Protein AF-A0AAV7UBA6-F1 (afdb_monomer_lite)

Secondary structure (DSSP, 8-state):
-------SS-HHHHHHHHH-HHHHTTHHHHHHHSTT-SSS---TT----HHHHHHHHHHHHHTT--HHHHHHHHHHHHHHHHHHHHHHHHHHHHHHHHHHHHHHHHHHHHHHHHHHHHHHHHHHTT-------------PPP----------PPP---PPP-------------------------------------

Foldseek 3Di:
DDDDDPPDAQPLVVLCVPPNCLLLVCQCVLQVLQVVDPVLRADSSGDLDLVVLVSSLVSCVVDPHDVSVNVNSVSSNVVSVVVVVVVVVVVVVVVVVVVVVVVVVVVVVVVVVVVVVVVVVVVVVPDDPPDDPDDDDDDDDDDDDDDDDDDDDPDPPPDPDPDDDDDPPPPDDDDPPPDPPDPDDDDDDDDDDDDDDD

pLDDT: mean 72.31, std 20.41, range [32.97, 95.69]

Sequence (198 aa):
MNHPAPLEGTPNKDMFSKYGLVAVAYSKLWHKYTKKDSESQWPLMGSFDDHKIEMLEVALRSNKTTPTMLDSIGMWRKETTQRKKREEVKAEKELRKAAHLVARKLEEEIKERKEAKQKQESETSGQCPVRTPSTLYPELPSKQRANDELLLGPPIIYMPPPYAPSQPIVQHPQPPNQAKAVPGPRSSRPPLRSSLLY

Organism: Pleurodeles waltl (NCBI:txid8319)

Radius of gyration: 40.0 Å; chains: 1; bounding box: 80×42×130 Å

Structure (mmCIF, N/CA/C/O backbone):
data_AF-A0AAV7UBA6-F1
#
_entry.id   AF-A0AAV7UBA6-F1
#
loop_
_atom_site.group_PDB
_atom_site.id
_atom_site.type_symbol
_atom_site.label_atom_id
_atom_site.label_alt_id
_atom_site.label_comp_id
_atom_site.label_asym_id
_atom_site.label_entity_id
_atom_site.label_seq_id
_atom_site.pdbx_PDB_ins_code
_atom_site.Cartn_x
_atom_site.Cartn_y
_atom_site.Cartn_z
_atom_site.occupancy
_atom_site.B_iso_or_equiv
_atom_site.auth_seq_id
_atom_site.auth_comp_id
_atom_site.auth_asym_id
_atom_site.auth_atom_id
_atom_site.pdbx_PDB_model_num
ATOM 1 N N . MET A 1 1 ? -3.656 -17.689 -13.723 1.00 32.97 1 MET A N 1
ATOM 2 C CA . MET A 1 1 ? -4.822 -17.070 -13.059 1.00 32.97 1 MET A CA 1
ATOM 3 C C . MET A 1 1 ? -4.444 -15.651 -12.659 1.00 32.97 1 MET A C 1
ATOM 5 O O . MET A 1 1 ? -3.667 -15.474 -11.732 1.00 32.97 1 MET A O 1
ATOM 9 N N . ASN A 1 2 ? -4.899 -14.660 -13.429 1.00 40.22 2 ASN A N 1
ATOM 10 C CA . ASN A 1 2 ? -4.704 -13.238 -13.150 1.00 40.22 2 ASN A CA 1
ATOM 11 C C . ASN A 1 2 ? -6.026 -12.697 -12.602 1.00 40.22 2 ASN A C 1
ATOM 13 O O . ASN A 1 2 ? -6.972 -12.562 -13.369 1.00 40.22 2 ASN A O 1
ATOM 17 N N . HIS A 1 3 ? -6.084 -12.359 -11.318 1.00 33.09 3 HIS A N 1
ATOM 18 C CA . HIS A 1 3 ? -7.099 -11.427 -10.832 1.00 33.09 3 HIS A CA 1
ATOM 19 C C . HIS A 1 3 ? -6.401 -10.124 -10.439 1.00 33.09 3 HIS A C 1
ATOM 21 O O . HIS A 1 3 ? -5.925 -10.002 -9.309 1.00 33.09 3 HIS A O 1
ATOM 27 N N . PRO A 1 4 ? -6.273 -9.152 -11.360 1.00 52.62 4 PRO A N 1
ATOM 28 C CA . PRO A 1 4 ? -6.044 -7.779 -10.965 1.00 52.62 4 PRO A CA 1
ATOM 29 C C . PRO A 1 4 ? -7.376 -7.176 -10.479 1.00 52.62 4 PRO A C 1
ATOM 31 O O . PRO A 1 4 ? -8.355 -7.188 -11.211 1.00 52.62 4 PRO A O 1
ATOM 34 N N . ALA A 1 5 ? -7.337 -6.684 -9.236 1.00 44.06 5 ALA A N 1
ATOM 35 C CA . ALA A 1 5 ? -8.235 -5.760 -8.526 1.00 44.06 5 ALA A CA 1
ATOM 36 C C . ALA A 1 5 ? -9.761 -6.014 -8.506 1.00 44.06 5 ALA A C 1
ATOM 38 O O . ALA A 1 5 ? -10.405 -6.064 -9.548 1.00 44.06 5 ALA A O 1
ATOM 39 N N . PRO A 1 6 ? -10.405 -5.888 -7.332 1.00 42.88 6 PRO A N 1
ATOM 40 C CA . PRO A 1 6 ? -11.524 -4.974 -7.212 1.00 42.88 6 PRO A CA 1
ATOM 41 C C . PRO A 1 6 ? -10.965 -3.571 -6.911 1.00 42.88 6 PRO A C 1
ATOM 43 O O . PRO A 1 6 ? -10.425 -3.325 -5.837 1.00 42.88 6 PRO A O 1
ATOM 46 N N . LEU A 1 7 ? -11.058 -2.662 -7.883 1.00 55.78 7 LEU A N 1
ATOM 47 C CA . LEU A 1 7 ? -10.854 -1.213 -7.709 1.00 55.78 7 LEU A CA 1
ATOM 48 C C . LEU A 1 7 ? -12.200 -0.484 -7.496 1.00 55.78 7 LEU A C 1
ATOM 50 O O . LEU A 1 7 ? -12.291 0.721 -7.687 1.00 55.78 7 LEU A O 1
ATOM 54 N N . GLU A 1 8 ? -13.242 -1.208 -7.070 1.00 56.78 8 GLU A N 1
ATOM 55 C CA . GLU A 1 8 ? -14.554 -0.652 -6.724 1.00 56.78 8 GLU A CA 1
ATOM 56 C C . GLU A 1 8 ? -15.053 -1.228 -5.393 1.00 56.78 8 GLU A C 1
ATOM 58 O O . GLU A 1 8 ? -15.658 -2.301 -5.293 1.00 56.78 8 GLU A O 1
ATOM 63 N N . GLY A 1 9 ? -14.762 -0.496 -4.327 1.00 68.31 9 GLY A N 1
ATOM 64 C CA . GLY A 1 9 ? -15.117 -0.858 -2.968 1.00 68.31 9 GLY A CA 1
ATOM 65 C C . GLY A 1 9 ? -14.553 0.162 -1.995 1.00 68.31 9 GLY A C 1
ATOM 66 O O . GLY A 1 9 ? -13.507 0.760 -2.227 1.00 68.31 9 GLY A O 1
ATOM 67 N N . THR A 1 10 ? -15.263 0.406 -0.902 1.00 86.94 10 THR A N 1
ATOM 68 C CA . THR A 1 10 ? -14.721 1.215 0.189 1.00 86.94 10 THR A CA 1
ATOM 69 C C . THR A 1 10 ? -13.603 0.428 0.883 1.00 86.94 10 THR A C 1
ATOM 71 O O . THR A 1 10 ? -13.700 -0.800 0.946 1.00 86.94 10 THR A O 1
ATOM 74 N N . PRO A 1 11 ? -12.565 1.069 1.450 1.00 91.06 11 PRO A N 1
ATOM 75 C CA . PRO A 1 11 ? -11.489 0.351 2.142 1.00 91.06 11 PRO A CA 1
ATOM 76 C C . PRO A 1 11 ? -11.985 -0.655 3.192 1.00 91.06 11 PRO A C 1
ATOM 78 O O . PRO A 1 11 ? -11.450 -1.755 3.315 1.00 91.06 11 PRO A O 1
ATOM 81 N N . ASN A 1 12 ? -13.074 -0.336 3.894 1.00 90.69 12 ASN A N 1
ATOM 82 C CA . ASN A 1 12 ? -13.746 -1.262 4.803 1.00 90.69 12 ASN A CA 1
ATOM 83 C C . ASN A 1 12 ? -14.272 -2.513 4.088 1.00 90.69 12 ASN A C 1
ATOM 85 O O . ASN A 1 12 ? -14.138 -3.608 4.620 1.00 90.69 12 ASN A O 1
ATOM 89 N N . LYS A 1 13 ? -14.882 -2.385 2.905 1.00 91.44 13 LYS A N 1
ATOM 90 C CA . LYS A 1 13 ? -15.388 -3.536 2.143 1.00 91.44 13 LYS A CA 1
ATOM 91 C C . LYS A 1 13 ? -14.246 -4.474 1.750 1.00 91.44 13 LYS A C 1
ATOM 93 O O . LYS A 1 13 ? -14.384 -5.690 1.885 1.00 91.44 13 LYS A O 1
ATOM 98 N N . ASP A 1 14 ? -13.112 -3.916 1.342 1.00 91.12 14 ASP A N 1
ATOM 99 C CA . ASP A 1 14 ? -11.912 -4.689 1.013 1.00 91.12 14 ASP A CA 1
ATOM 100 C C . ASP A 1 14 ? -11.367 -5.421 2.242 1.00 91.12 14 ASP A C 1
ATOM 102 O O . ASP A 1 14 ? -11.098 -6.624 2.198 1.00 91.12 14 ASP A O 1
ATOM 106 N N . MET A 1 15 ? -11.253 -4.708 3.364 1.00 93.31 15 MET A N 1
ATOM 107 C CA . MET A 1 15 ? -10.782 -5.284 4.621 1.00 93.31 15 MET A CA 1
ATOM 108 C C . MET A 1 15 ? -11.730 -6.359 5.148 1.00 93.31 15 MET A C 1
ATOM 110 O O . MET A 1 15 ? -11.266 -7.413 5.574 1.00 93.31 15 MET A O 1
ATOM 114 N N . PHE A 1 16 ? -13.044 -6.149 5.052 1.00 92.50 16 PHE A N 1
ATOM 115 C CA . PHE A 1 16 ? -14.045 -7.152 5.403 1.00 92.50 16 PHE A CA 1
ATOM 116 C C . PHE A 1 16 ? -13.932 -8.397 4.520 1.00 92.50 16 PHE A C 1
ATOM 118 O O . PHE A 1 16 ? -13.966 -9.514 5.024 1.00 92.50 16 PHE A O 1
ATOM 125 N N . SER A 1 17 ? -13.739 -8.221 3.213 1.00 91.12 17 SER A N 1
ATOM 126 C CA . SER A 1 17 ? -13.626 -9.346 2.277 1.00 91.12 17 SER A CA 1
ATOM 127 C C . SER A 1 17 ? -12.390 -10.209 2.551 1.00 91.12 17 SER A C 1
ATOM 129 O O . SER A 1 17 ? -12.426 -11.416 2.330 1.00 91.12 17 SER A O 1
ATOM 131 N N . LYS A 1 18 ? -11.295 -9.609 3.037 1.00 90.94 18 LYS A N 1
ATOM 132 C CA . LYS A 1 18 ? -10.022 -10.311 3.270 1.00 90.94 18 LYS A CA 1
ATOM 133 C C . LYS A 1 18 ? -9.842 -10.826 4.699 1.00 90.94 18 LYS A C 1
ATOM 135 O O . LYS A 1 18 ? -9.262 -11.890 4.892 1.00 90.94 18 LYS A O 1
ATOM 140 N N . TYR A 1 19 ? -10.303 -10.069 5.689 1.00 90.44 19 TYR A N 1
ATOM 141 C CA . TYR A 1 19 ? -10.051 -10.319 7.112 1.00 90.44 19 TYR A CA 1
ATOM 142 C C . TYR A 1 19 ? -11.338 -10.488 7.937 1.00 90.44 19 TYR A C 1
ATOM 144 O O . TYR A 1 19 ? -11.276 -10.742 9.139 1.00 90.44 19 TYR A O 1
ATOM 152 N N . GLY A 1 20 ? -12.510 -10.365 7.311 1.00 90.56 20 GLY A N 1
ATOM 153 C CA . GLY A 1 20 ? -13.808 -10.534 7.956 1.00 90.56 20 GLY A CA 1
ATOM 154 C C . GLY A 1 20 ? -14.219 -9.364 8.849 1.00 90.56 20 GLY A C 1
ATOM 155 O O . GLY A 1 20 ? -13.683 -8.255 8.786 1.00 90.56 20 GLY A O 1
ATOM 156 N N . LEU A 1 21 ? -15.205 -9.626 9.712 1.00 90.75 21 LEU A N 1
ATOM 157 C CA . LEU A 1 21 ? -15.801 -8.626 10.604 1.00 90.75 21 LEU A CA 1
ATOM 158 C C . LEU A 1 21 ? -14.774 -7.996 11.557 1.00 90.75 21 LEU A C 1
ATOM 160 O O . LEU A 1 21 ? -14.870 -6.810 11.859 1.00 90.75 21 LEU A O 1
ATOM 164 N N . VAL A 1 22 ? -13.783 -8.773 12.004 1.00 90.06 22 VAL A N 1
ATOM 165 C CA . VAL A 1 22 ? -12.783 -8.338 12.992 1.00 90.06 22 VAL A CA 1
ATOM 166 C C . VAL A 1 22 ? -12.036 -7.092 12.523 1.00 90.06 22 VAL A C 1
ATOM 168 O O . VAL A 1 22 ? -11.827 -6.182 13.318 1.00 90.06 22 VAL A O 1
ATOM 171 N N . ALA A 1 23 ? -11.714 -7.000 11.231 1.00 89.75 23 ALA A N 1
ATOM 172 C CA . ALA A 1 23 ? -10.994 -5.855 10.687 1.00 89.75 23 ALA A CA 1
ATOM 173 C C . ALA A 1 23 ? -11.838 -4.576 10.594 1.00 89.75 23 ALA A C 1
ATOM 175 O O . ALA A 1 23 ? -11.278 -3.487 10.509 1.00 89.75 23 ALA A O 1
ATOM 176 N N . VAL A 1 24 ? -13.170 -4.668 10.581 1.00 90.69 24 VAL A N 1
ATOM 177 C CA . VAL A 1 24 ? -14.055 -3.510 10.350 1.00 90.69 24 VAL A CA 1
ATOM 178 C C . VAL A 1 24 ? -14.958 -3.174 11.529 1.00 90.69 24 VAL A C 1
ATOM 180 O O . VAL A 1 24 ? -15.574 -2.110 11.525 1.00 90.69 24 VAL A O 1
ATOM 183 N N . ALA A 1 25 ? -15.027 -4.034 12.548 1.00 87.56 25 ALA A N 1
ATOM 184 C CA . ALA A 1 25 ? -15.922 -3.885 13.696 1.00 87.56 25 ALA A CA 1
ATOM 185 C C . ALA A 1 25 ? -15.780 -2.522 14.395 1.00 87.56 25 ALA A C 1
ATOM 187 O O . ALA A 1 25 ? -16.763 -1.953 14.872 1.00 87.56 25 ALA A O 1
ATOM 188 N N . TYR A 1 26 ? -14.564 -1.973 14.410 1.00 88.31 26 TYR A N 1
ATOM 189 C CA . TYR A 1 26 ? -14.226 -0.750 15.135 1.00 88.31 26 TYR A CA 1
ATOM 190 C C . TYR A 1 26 ? -14.074 0.490 14.243 1.00 88.31 26 TYR A C 1
ATOM 192 O O . TYR A 1 26 ? -13.879 1.587 14.767 1.00 88.31 26 TYR A O 1
ATOM 200 N N . SER A 1 27 ? -14.232 0.367 12.919 1.00 85.06 27 SER A N 1
ATOM 201 C CA . SER A 1 27 ? -13.973 1.464 11.969 1.00 85.06 27 SER A CA 1
ATOM 202 C C . SER A 1 27 ? -14.824 2.713 12.234 1.00 85.06 27 SER A C 1
ATOM 204 O O . SER A 1 27 ? -14.347 3.840 12.117 1.00 85.06 27 SER A O 1
ATOM 206 N N . LYS A 1 28 ? -16.070 2.528 12.690 1.00 82.75 28 LYS A N 1
ATOM 207 C CA . LYS A 1 28 ? -16.976 3.623 13.084 1.00 82.75 28 LYS A CA 1
ATOM 208 C C . LYS A 1 28 ? -16.536 4.348 14.361 1.00 82.75 28 LYS A C 1
ATOM 210 O O . LYS A 1 28 ? -16.899 5.505 14.565 1.00 82.75 28 LYS A O 1
ATOM 215 N N . LEU A 1 29 ? -15.791 3.677 15.241 1.00 87.62 29 LEU A N 1
ATOM 216 C CA . LEU A 1 29 ? -15.301 4.247 16.499 1.00 87.62 29 LEU A CA 1
ATOM 217 C C . LEU A 1 29 ? -13.987 5.000 16.303 1.00 87.62 29 LEU A C 1
ATOM 219 O O . LEU A 1 29 ? -13.743 5.972 17.009 1.00 87.62 29 LEU A O 1
ATOM 223 N N . TRP A 1 30 ? -13.179 4.603 15.322 1.00 88.81 30 TRP A N 1
ATOM 224 C CA . TRP A 1 30 ? -11.881 5.207 15.016 1.00 88.81 30 TRP A CA 1
ATOM 225 C C . TRP A 1 30 ? -11.941 6.708 14.756 1.00 88.81 30 TRP A C 1
ATOM 227 O O . TRP A 1 30 ? -11.131 7.453 15.302 1.00 88.81 30 TRP A O 1
ATOM 237 N N . HIS A 1 31 ? -12.987 7.168 14.068 1.00 85.06 31 HIS A N 1
ATOM 238 C CA . HIS A 1 31 ? -13.222 8.593 13.851 1.00 85.06 31 HIS A CA 1
ATOM 239 C C . HIS A 1 31 ? -13.294 9.404 15.165 1.00 85.06 31 HIS A C 1
ATOM 241 O O . HIS A 1 31 ? -12.859 10.554 15.211 1.00 85.06 31 HIS A O 1
ATOM 247 N N . LYS A 1 32 ? -13.787 8.810 16.265 1.00 85.75 32 LYS A N 1
ATOM 248 C CA . LYS A 1 32 ? -13.865 9.486 17.572 1.00 85.75 32 LYS A CA 1
ATOM 249 C C . LYS A 1 32 ? -12.485 9.741 18.180 1.00 85.75 32 LYS A C 1
ATOM 251 O O . LYS A 1 32 ? -12.308 10.760 18.841 1.00 85.75 32 LYS A O 1
ATOM 256 N N . TYR A 1 33 ? -11.528 8.842 17.955 1.00 84.25 33 TYR A N 1
ATOM 257 C CA . TYR A 1 33 ? -10.184 8.942 18.530 1.00 84.25 33 TYR A CA 1
ATOM 258 C C . TYR A 1 33 ? -9.316 9.970 17.804 1.00 84.25 33 TYR A C 1
ATOM 260 O O . TYR A 1 33 ? -8.469 10.601 18.427 1.00 84.25 33 TYR A O 1
ATOM 268 N N . THR A 1 34 ? -9.575 10.198 16.517 1.00 82.62 34 THR A N 1
ATOM 269 C CA . THR A 1 34 ? -8.818 11.140 15.683 1.00 82.62 34 THR A CA 1
ATOM 270 C C . THR A 1 34 ? -9.504 12.501 15.529 1.00 82.62 34 THR A C 1
ATOM 272 O O . THR A 1 34 ? -9.000 13.358 14.822 1.00 82.62 34 THR A O 1
ATOM 275 N N . LYS A 1 35 ? -10.668 12.727 16.158 1.00 77.06 35 LYS A N 1
ATOM 276 C CA . LYS A 1 35 ? -11.531 13.905 15.919 1.00 77.06 35 LYS A CA 1
ATOM 277 C C . LYS A 1 35 ? -10.858 15.261 16.189 1.00 77.06 35 LYS A C 1
ATOM 279 O O . LYS A 1 35 ? -11.324 16.277 15.689 1.00 77.06 35 LYS A O 1
ATOM 284 N N . LYS A 1 36 ? -9.808 15.290 17.014 1.00 77.62 36 LYS A N 1
ATOM 285 C CA . LYS A 1 36 ? -9.096 16.525 17.379 1.00 77.62 36 LYS A CA 1
ATOM 286 C C . LYS A 1 36 ? -8.217 17.076 16.255 1.00 77.62 36 LYS A C 1
ATOM 288 O O . LYS A 1 36 ? -7.819 18.230 16.340 1.00 77.62 36 LYS A O 1
ATOM 293 N N . ASP A 1 37 ? -7.928 16.267 15.246 1.00 76.38 37 ASP A N 1
ATOM 294 C CA . ASP A 1 37 ? -7.040 16.614 14.148 1.00 76.38 37 ASP A CA 1
ATOM 295 C C . ASP A 1 37 ? -7.747 16.304 12.820 1.00 76.38 37 ASP A C 1
ATOM 297 O O . ASP A 1 37 ? -8.179 15.176 12.564 1.00 76.38 37 ASP A O 1
ATOM 301 N N . SER A 1 38 ? -7.921 17.343 12.004 1.00 74.25 38 SER A N 1
ATOM 302 C CA . SER A 1 38 ? -8.596 17.267 10.708 1.00 74.25 38 SER A CA 1
ATOM 303 C C . SER A 1 38 ? -7.835 16.416 9.695 1.00 74.25 38 SER A C 1
ATOM 305 O O . SER A 1 38 ? -8.462 15.741 8.879 1.00 74.25 38 SER A O 1
ATOM 307 N N . GLU A 1 39 ? -6.503 16.413 9.748 1.00 72.88 39 GLU A N 1
ATOM 308 C CA . GLU A 1 39 ? -5.662 15.646 8.823 1.00 72.88 39 GLU A CA 1
ATOM 309 C C . GLU A 1 39 ? -5.630 14.169 9.226 1.00 72.88 39 GLU A C 1
ATOM 311 O O . GLU A 1 39 ? -5.811 13.272 8.393 1.00 72.88 39 GLU A O 1
ATOM 316 N N . SER A 1 40 ? -5.550 13.918 10.533 1.00 74.88 40 SER A N 1
ATOM 317 C CA . SER A 1 40 ? -5.599 12.573 11.113 1.00 74.88 40 SER A CA 1
ATOM 318 C C . SER A 1 40 ? -6.992 11.947 11.106 1.00 74.88 40 SER A C 1
ATOM 320 O O . SER A 1 40 ? -7.142 10.783 11.484 1.00 74.88 40 SER A O 1
ATOM 322 N N . GLN A 1 41 ? -8.032 12.688 10.708 1.00 81.50 41 GLN A N 1
ATOM 323 C CA . GLN A 1 41 ? -9.407 12.217 10.764 1.00 81.50 41 GLN A CA 1
ATOM 324 C C . GLN A 1 41 ? -9.567 10.892 10.005 1.00 81.50 41 GLN A C 1
ATOM 326 O O . GLN A 1 41 ? -9.462 10.825 8.772 1.00 81.50 41 GLN A O 1
ATOM 331 N N . TRP A 1 42 ? -9.877 9.832 10.758 1.00 86.38 42 TRP A N 1
ATOM 332 C CA . TRP A 1 42 ? -10.120 8.518 10.188 1.00 86.38 42 TRP A CA 1
ATOM 333 C C . TRP A 1 42 ? -11.440 8.507 9.396 1.00 86.38 42 TRP A C 1
ATOM 335 O O . TRP A 1 42 ? -12.493 8.816 9.974 1.00 86.38 42 TRP A O 1
ATOM 345 N N . PRO A 1 43 ? -11.432 8.144 8.098 1.00 87.81 43 PRO A N 1
ATOM 346 C CA . PRO A 1 43 ? -12.650 8.085 7.298 1.00 87.81 43 PRO A CA 1
ATOM 347 C C . PRO A 1 43 ? -13.580 6.960 7.758 1.00 87.81 43 PRO A C 1
ATOM 349 O O . PRO A 1 43 ? -13.140 5.846 8.035 1.00 87.81 43 PRO A O 1
ATOM 352 N N . LEU A 1 44 ? -14.896 7.195 7.738 1.00 84.50 44 LEU A N 1
ATOM 353 C CA . LEU A 1 44 ? -15.891 6.166 8.085 1.00 84.50 44 LEU A CA 1
ATOM 354 C C . LEU A 1 44 ? -15.788 4.919 7.202 1.00 84.50 44 LEU A C 1
ATOM 356 O O . LEU A 1 44 ? -16.078 3.814 7.650 1.00 84.50 44 LEU A O 1
ATOM 360 N N . MET A 1 45 ? -15.371 5.109 5.952 1.00 87.12 45 MET A N 1
ATOM 361 C CA . MET A 1 45 ? -15.157 4.056 4.963 1.00 87.12 45 MET A CA 1
ATOM 362 C C . MET A 1 45 ? -13.796 3.365 5.083 1.00 87.12 45 MET A C 1
ATOM 364 O O . MET A 1 45 ? -13.551 2.412 4.348 1.00 87.12 45 MET A O 1
ATOM 368 N N . GLY A 1 46 ? -12.954 3.794 6.026 1.00 88.94 46 GLY A N 1
ATOM 369 C CA . GLY A 1 46 ? -11.585 3.325 6.192 1.00 88.94 46 GLY A CA 1
ATOM 370 C C . GLY A 1 46 ? -10.589 4.039 5.282 1.00 88.94 46 GLY A C 1
ATOM 371 O O . GLY A 1 46 ? -10.975 4.803 4.399 1.00 88.94 46 GLY A O 1
ATOM 372 N N . SER A 1 47 ? -9.299 3.791 5.508 1.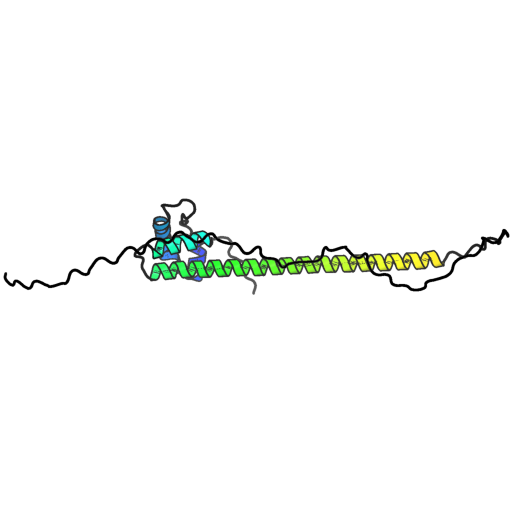00 90.69 47 SER A N 1
ATOM 373 C CA . SER A 1 47 ? -8.206 4.328 4.695 1.00 90.69 47 SER A CA 1
ATOM 374 C C . SER A 1 47 ? -7.038 3.347 4.626 1.00 90.69 47 SER A C 1
ATOM 376 O O . SER A 1 47 ? -6.725 2.702 5.622 1.00 90.69 47 SER A O 1
ATOM 378 N N . PHE A 1 48 ? -6.375 3.277 3.469 1.00 92.06 48 PHE A N 1
ATOM 379 C CA . PHE A 1 48 ? -5.076 2.607 3.306 1.00 92.06 48 PHE A CA 1
ATOM 380 C C . PHE A 1 48 ? -3.901 3.594 3.344 1.00 92.06 48 PHE A C 1
ATOM 382 O O . PHE A 1 48 ? -2.799 3.260 2.930 1.00 92.06 48 PHE A O 1
ATOM 389 N N . ASP A 1 49 ? -4.135 4.813 3.819 1.00 91.44 49 ASP A N 1
ATOM 390 C CA . ASP A 1 49 ? -3.087 5.798 4.070 1.00 91.44 49 ASP A CA 1
ATOM 391 C C . ASP A 1 49 ? -2.294 5.410 5.328 1.00 91.44 49 ASP A C 1
ATOM 393 O O . ASP A 1 49 ? -2.867 5.253 6.411 1.00 91.44 49 ASP A O 1
ATOM 397 N N . ASP A 1 50 ? -0.983 5.240 5.167 1.00 91.31 50 ASP A N 1
ATOM 398 C CA . ASP A 1 50 ? -0.071 4.815 6.230 1.00 91.31 50 ASP A CA 1
ATOM 399 C C . ASP A 1 50 ? -0.015 5.833 7.375 1.00 91.31 50 ASP A C 1
ATOM 401 O O . ASP A 1 50 ? -0.069 5.452 8.545 1.00 91.31 50 ASP A O 1
ATOM 405 N N . HIS A 1 51 ? -0.035 7.130 7.050 1.00 90.94 51 HIS A N 1
ATOM 406 C CA . HIS A 1 51 ? -0.008 8.192 8.050 1.00 90.94 51 HIS A CA 1
ATOM 407 C C . HIS A 1 51 ? -1.288 8.190 8.893 1.00 90.94 51 HIS A C 1
ATOM 409 O O . HIS A 1 51 ? -1.240 8.251 10.121 1.00 90.94 51 HIS A O 1
ATOM 415 N N . LYS A 1 52 ? -2.454 8.012 8.258 1.00 91.31 52 LYS A N 1
ATOM 416 C CA . LYS A 1 52 ? -3.729 7.912 8.991 1.00 91.31 52 LYS A CA 1
ATOM 417 C C . LYS A 1 52 ? -3.782 6.689 9.901 1.00 91.31 52 LYS A C 1
ATOM 419 O O . LYS A 1 52 ? -4.354 6.763 10.988 1.00 91.31 52 LYS A O 1
ATOM 424 N N . ILE A 1 53 ? -3.211 5.566 9.463 1.00 92.62 53 ILE A N 1
ATOM 425 C CA . ILE A 1 53 ? -3.129 4.334 10.262 1.00 92.62 53 ILE A CA 1
ATOM 426 C C . ILE A 1 53 ? -2.210 4.538 11.461 1.00 92.62 53 ILE A C 1
ATOM 428 O O . ILE A 1 53 ? -2.573 4.152 12.571 1.00 92.62 53 ILE A O 1
ATOM 432 N N . GLU A 1 54 ? -1.057 5.168 11.258 1.00 92.00 54 GLU A N 1
ATOM 433 C CA . GLU A 1 54 ? -0.121 5.496 12.329 1.00 92.00 54 GLU A CA 1
ATOM 434 C C . GLU A 1 54 ? -0.752 6.423 13.372 1.00 92.00 54 GLU A C 1
ATOM 436 O O . GLU A 1 54 ? -0.748 6.095 14.560 1.00 92.00 54 GLU A O 1
ATOM 441 N N . MET A 1 55 ? -1.370 7.524 12.939 1.00 91.31 55 MET A N 1
ATOM 442 C CA . MET A 1 55 ? -2.023 8.477 13.841 1.00 91.31 55 MET A CA 1
ATOM 443 C C . MET A 1 55 ? -3.157 7.829 14.636 1.00 91.31 55 MET A C 1
ATOM 445 O O . MET A 1 55 ? -3.289 8.051 15.844 1.00 91.31 55 MET A O 1
ATOM 449 N N . LEU A 1 56 ? -3.951 6.972 13.990 1.00 91.50 56 LEU A N 1
ATOM 450 C CA . LEU A 1 56 ? -4.981 6.201 14.673 1.00 91.50 56 LEU A CA 1
ATOM 451 C C . LEU A 1 56 ? -4.378 5.217 15.682 1.00 91.50 56 LEU A C 1
ATOM 453 O O . LEU A 1 56 ? -4.879 5.120 16.798 1.00 91.50 56 LEU A O 1
ATOM 457 N N . GLU A 1 57 ? -3.316 4.495 15.336 1.00 91.19 57 GLU A N 1
ATOM 458 C CA . GLU A 1 57 ? -2.672 3.556 16.256 1.00 91.19 57 GLU A CA 1
ATOM 459 C C . GLU A 1 57 ? -2.093 4.263 17.486 1.00 91.19 57 GLU A C 1
ATOM 461 O O . GLU A 1 57 ? -2.293 3.795 18.610 1.00 91.19 57 GLU A O 1
ATOM 466 N N . VAL A 1 58 ? -1.433 5.409 17.297 1.00 90.06 58 VAL A N 1
ATOM 467 C CA . VAL A 1 58 ? -0.948 6.254 18.398 1.00 90.06 58 VAL A CA 1
ATOM 468 C C . VAL A 1 58 ? -2.120 6.670 19.286 1.00 90.06 58 VAL A C 1
ATOM 470 O O . VAL A 1 58 ? -2.083 6.447 20.498 1.00 90.06 58 VAL A O 1
ATOM 473 N N . ALA A 1 59 ? -3.203 7.177 18.691 1.00 89.31 59 ALA A N 1
ATOM 474 C CA . ALA A 1 59 ? -4.396 7.566 19.436 1.00 89.31 59 ALA A CA 1
ATOM 475 C C . ALA A 1 59 ? -5.020 6.381 20.195 1.00 89.31 59 ALA A C 1
ATOM 477 O O . ALA A 1 59 ? -5.448 6.539 21.339 1.00 89.31 59 ALA A O 1
ATOM 478 N N . LEU A 1 60 ? -5.063 5.186 19.602 1.00 89.88 60 LEU A N 1
ATOM 479 C CA . LEU A 1 60 ? -5.601 3.990 20.249 1.00 89.88 60 LEU A CA 1
ATOM 480 C C . LEU A 1 60 ? -4.727 3.526 21.418 1.00 89.88 60 LEU A C 1
ATOM 482 O O . LEU A 1 60 ? -5.280 3.131 22.440 1.00 89.88 60 LEU A O 1
ATOM 486 N N . ARG A 1 61 ? -3.395 3.613 21.309 1.00 88.19 61 ARG A N 1
ATOM 487 C CA . ARG A 1 61 ? -2.454 3.249 22.387 1.00 88.19 61 ARG A CA 1
ATOM 488 C C . ARG A 1 61 ? -2.486 4.228 23.559 1.00 88.19 61 ARG A C 1
ATOM 490 O O . ARG A 1 61 ? -2.330 3.811 24.702 1.00 88.19 61 ARG A O 1
ATOM 497 N N . SER A 1 62 ? -2.693 5.518 23.294 1.00 85.56 62 SER A N 1
ATOM 498 C CA . SER A 1 62 ? -2.829 6.536 24.346 1.00 85.56 62 SER A CA 1
ATOM 499 C C . SER A 1 62 ? -4.160 6.449 25.098 1.00 85.56 62 SER A C 1
ATOM 501 O O . SER A 1 62 ? -4.285 6.978 26.201 1.00 85.56 62 SER A O 1
ATOM 503 N N . ASN A 1 63 ? -5.161 5.787 24.517 1.00 80.88 63 ASN A N 1
ATOM 504 C CA . ASN A 1 63 ? -6.457 5.549 25.139 1.00 80.88 63 ASN A CA 1
ATOM 505 C C . ASN A 1 63 ? -6.525 4.127 25.722 1.00 80.88 63 ASN A C 1
ATOM 507 O O . ASN A 1 63 ? -5.865 3.210 25.246 1.00 80.88 63 ASN A O 1
ATOM 511 N N . LYS A 1 64 ? -7.355 3.906 26.749 1.00 77.88 64 LYS A N 1
ATOM 512 C CA . LYS A 1 64 ? -7.601 2.562 27.310 1.00 77.88 64 LYS A CA 1
ATOM 513 C C . LYS A 1 64 ? -8.449 1.720 26.339 1.00 77.88 64 LYS A C 1
ATOM 515 O O . LYS A 1 64 ? -9.651 1.565 26.544 1.00 77.88 64 LYS A O 1
ATOM 520 N N . THR A 1 65 ? -7.849 1.252 25.248 1.00 85.12 65 THR A N 1
ATOM 521 C CA . THR A 1 65 ? -8.508 0.474 24.186 1.00 85.12 65 THR A CA 1
ATOM 522 C C . THR A 1 65 ? -8.364 -1.031 24.408 1.00 85.12 65 THR A C 1
ATOM 524 O O . THR A 1 65 ? -7.508 -1.487 25.166 1.00 85.12 65 THR A O 1
ATOM 527 N N . THR A 1 66 ? -9.247 -1.820 23.791 1.00 87.88 66 THR A N 1
ATOM 528 C CA . THR A 1 66 ? -9.208 -3.282 23.918 1.00 87.88 66 THR A CA 1
ATOM 529 C C . THR A 1 66 ? -8.134 -3.883 23.003 1.00 87.88 66 THR A C 1
ATOM 531 O O . THR A 1 66 ? -7.897 -3.347 21.917 1.00 87.88 66 THR A O 1
ATOM 534 N N . PRO A 1 67 ? -7.531 -5.032 23.365 1.00 89.00 67 PRO A N 1
ATOM 535 C C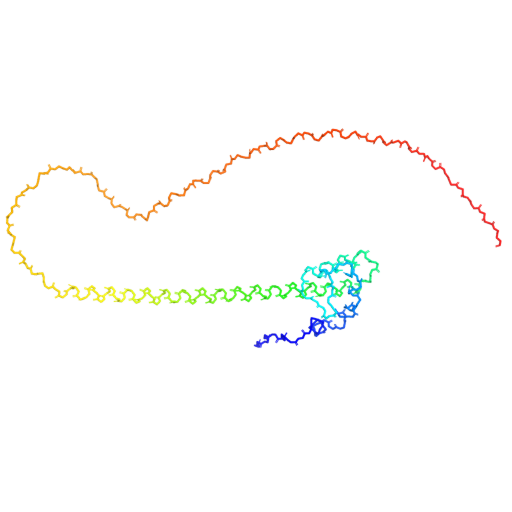A . PRO A 1 67 ? -6.566 -5.722 22.502 1.00 89.00 67 PRO A CA 1
ATOM 536 C C . PRO A 1 67 ? -7.105 -5.987 21.091 1.00 89.00 67 PRO A C 1
ATOM 538 O O . PRO A 1 67 ? -6.420 -5.739 20.109 1.00 89.00 67 PRO A O 1
ATOM 541 N N . THR A 1 68 ? -8.386 -6.342 20.973 1.00 89.50 68 THR A N 1
ATOM 542 C CA . THR A 1 68 ? -9.056 -6.576 19.685 1.00 89.50 68 THR A CA 1
ATOM 543 C C . THR A 1 68 ? -9.098 -5.347 18.769 1.00 89.50 68 THR A C 1
ATOM 545 O O . THR A 1 68 ? -9.088 -5.493 17.547 1.00 89.50 68 THR A O 1
ATOM 548 N N . MET A 1 69 ? -9.131 -4.129 19.322 1.00 90.69 69 MET A N 1
ATOM 549 C CA . MET A 1 69 ? -9.035 -2.899 18.527 1.00 90.69 69 MET A CA 1
ATOM 550 C C . MET A 1 69 ? -7.620 -2.699 17.982 1.00 90.69 69 MET A C 1
ATOM 552 O O . MET A 1 69 ? -7.468 -2.261 16.840 1.00 90.69 69 MET A O 1
ATOM 556 N N . LEU A 1 70 ? -6.606 -3.032 18.786 1.00 90.62 70 LEU A N 1
ATOM 557 C CA . LEU A 1 70 ? -5.200 -2.986 18.382 1.00 90.62 70 LEU A CA 1
ATOM 558 C C . LEU A 1 70 ? -4.891 -4.057 17.324 1.00 90.62 70 LEU A C 1
ATOM 560 O O . LEU A 1 70 ? -4.218 -3.774 16.334 1.00 90.62 70 LEU A O 1
ATOM 564 N N . ASP A 1 71 ? -5.460 -5.252 17.466 1.00 91.81 71 ASP A N 1
ATOM 565 C CA . ASP A 1 71 ? -5.348 -6.311 16.461 1.00 91.81 71 ASP A CA 1
ATOM 566 C C . ASP A 1 71 ? -5.995 -5.885 15.140 1.00 91.81 71 ASP A C 1
ATOM 568 O O . ASP A 1 71 ? -5.403 -6.041 14.070 1.00 91.81 71 ASP A O 1
ATOM 572 N N . SER A 1 72 ? -7.187 -5.281 15.214 1.00 93.06 72 SER A N 1
ATOM 573 C CA . SER A 1 72 ? -7.885 -4.750 14.045 1.00 93.06 72 SER A CA 1
ATOM 574 C C . SER A 1 72 ? -7.019 -3.731 13.305 1.00 93.06 72 SER A C 1
ATOM 576 O O . SER A 1 72 ? -6.816 -3.902 12.107 1.00 93.06 72 SER A O 1
ATOM 578 N N . ILE A 1 73 ? -6.469 -2.705 13.969 1.00 93.44 73 ILE A N 1
ATOM 579 C CA . ILE A 1 73 ? -5.601 -1.719 13.289 1.00 93.44 73 ILE A CA 1
ATOM 580 C C . ILE A 1 73 ? -4.306 -2.360 12.764 1.00 93.44 73 ILE A C 1
ATOM 582 O O . ILE A 1 73 ? -3.836 -2.004 11.683 1.00 93.44 73 ILE A O 1
ATOM 586 N N . GLY A 1 74 ? -3.788 -3.388 13.444 1.00 94.00 74 GLY A N 1
ATOM 587 C CA . GLY A 1 74 ? -2.670 -4.197 12.957 1.00 94.00 74 GLY A CA 1
ATOM 588 C C . GLY A 1 74 ? -2.955 -4.868 11.607 1.00 94.00 74 GLY A C 1
ATOM 589 O O . GLY A 1 74 ? -2.085 -4.889 10.731 1.00 94.00 74 GLY A O 1
ATOM 590 N N . MET A 1 75 ? -4.182 -5.353 11.382 1.00 95.25 75 MET A N 1
ATOM 591 C CA . MET A 1 75 ? -4.590 -5.900 10.078 1.00 95.25 75 MET A CA 1
ATOM 592 C C . MET A 1 75 ? -4.588 -4.826 8.984 1.00 95.25 75 MET A C 1
ATOM 594 O O . MET A 1 75 ? -4.124 -5.093 7.875 1.00 95.25 75 MET A O 1
ATOM 598 N N . TRP A 1 76 ? -5.051 -3.609 9.291 1.00 94.62 76 TRP A N 1
ATOM 599 C CA . TRP A 1 76 ? -5.013 -2.482 8.348 1.00 94.62 76 TRP A CA 1
ATOM 600 C C . TRP A 1 76 ? -3.583 -2.099 7.987 1.00 94.62 76 TRP A C 1
ATOM 602 O O . TRP A 1 76 ? -3.263 -2.011 6.804 1.00 94.62 76 TRP A O 1
ATOM 612 N N . ARG A 1 77 ? -2.695 -1.970 8.979 1.00 95.12 77 ARG A N 1
ATOM 613 C CA . ARG A 1 77 ? -1.269 -1.694 8.744 1.00 95.12 77 ARG A CA 1
ATOM 614 C C . ARG A 1 77 ? -0.621 -2.763 7.862 1.00 95.12 77 ARG A C 1
ATOM 616 O O . ARG A 1 77 ? 0.106 -2.442 6.917 1.00 95.12 77 ARG A O 1
ATOM 623 N N . LYS A 1 78 ? -0.908 -4.041 8.132 1.00 94.94 78 LYS A N 1
ATOM 624 C CA . LYS A 1 78 ? -0.423 -5.160 7.313 1.00 94.94 78 LYS A CA 1
ATOM 625 C C . LYS A 1 78 ? -0.918 -5.056 5.871 1.00 94.94 78 LYS A C 1
ATOM 627 O O . LYS A 1 78 ? -0.126 -5.276 4.953 1.00 94.94 78 LYS A O 1
ATOM 632 N N . GLU A 1 79 ? -2.188 -4.713 5.659 1.00 94.62 79 GLU A N 1
ATOM 633 C CA . GLU A 1 79 ? -2.744 -4.563 4.313 1.00 94.62 79 GLU A CA 1
ATOM 634 C C . GLU A 1 79 ? -2.122 -3.397 3.557 1.00 94.62 79 GLU A C 1
ATOM 636 O O . GLU A 1 79 ? -1.690 -3.579 2.420 1.00 94.62 79 GLU A O 1
ATOM 641 N N . THR A 1 80 ? -2.014 -2.234 4.194 1.00 93.50 80 THR A N 1
ATOM 642 C CA . THR A 1 80 ? -1.378 -1.047 3.615 1.00 93.50 80 THR A CA 1
ATOM 643 C C . THR A 1 80 ? 0.058 -1.337 3.198 1.00 93.50 80 THR A C 1
ATOM 645 O O . THR A 1 80 ? 0.436 -1.091 2.052 1.00 93.50 80 THR A O 1
ATOM 648 N N . THR A 1 81 ? 0.830 -1.994 4.068 1.00 93.31 81 THR A N 1
ATOM 649 C CA . THR A 1 81 ? 2.201 -2.421 3.752 1.00 93.31 81 THR A CA 1
ATOM 650 C C . THR A 1 81 ? 2.237 -3.370 2.549 1.00 93.31 81 THR A C 1
ATOM 652 O O . THR A 1 81 ? 3.103 -3.254 1.681 1.00 93.31 81 THR A O 1
ATOM 655 N N . GLN A 1 82 ? 1.302 -4.324 2.466 1.00 93.31 82 GLN A N 1
ATOM 656 C CA . GLN A 1 82 ? 1.221 -5.241 1.325 1.00 93.31 82 GLN A CA 1
ATOM 657 C C . GLN A 1 82 ? 0.831 -4.528 0.028 1.00 93.31 82 GLN A C 1
ATOM 659 O O . GLN A 1 82 ? 1.371 -4.874 -1.023 1.00 93.31 82 GLN A O 1
ATOM 664 N N . ARG A 1 83 ? -0.090 -3.561 0.078 1.00 90.88 83 ARG A N 1
ATOM 665 C CA . ARG A 1 83 ? -0.504 -2.772 -1.091 1.00 90.88 83 ARG A CA 1
ATOM 666 C C . ARG A 1 83 ? 0.660 -1.955 -1.634 1.00 90.88 83 ARG A C 1
ATOM 668 O O . ARG A 1 83 ? 0.976 -2.105 -2.810 1.00 90.88 83 ARG A O 1
ATOM 675 N N . LYS A 1 84 ? 1.376 -1.242 -0.763 1.00 90.75 84 LYS A N 1
ATOM 676 C CA . LYS A 1 84 ? 2.571 -0.477 -1.138 1.00 90.75 84 LYS A CA 1
ATOM 677 C C . LYS A 1 84 ? 3.622 -1.352 -1.827 1.00 90.75 84 LYS A C 1
ATOM 679 O O . LYS A 1 84 ? 4.046 -1.049 -2.934 1.00 90.75 84 LYS A O 1
ATOM 684 N N . LYS A 1 85 ? 3.939 -2.519 -1.252 1.00 91.19 85 LYS A N 1
ATOM 685 C CA . LYS A 1 85 ? 4.867 -3.482 -1.878 1.00 91.19 85 LYS A CA 1
ATOM 686 C C . LYS A 1 85 ? 4.394 -3.967 -3.252 1.00 91.19 85 LYS A C 1
ATOM 688 O O . LYS A 1 85 ? 5.206 -4.169 -4.148 1.00 91.19 85 LYS A O 1
ATOM 693 N N . ARG A 1 86 ? 3.089 -4.192 -3.440 1.00 90.62 86 ARG A N 1
ATOM 694 C CA . ARG A 1 86 ? 2.535 -4.608 -4.743 1.00 90.62 86 ARG A CA 1
ATOM 695 C C . ARG A 1 86 ? 2.635 -3.497 -5.783 1.00 90.62 86 ARG A C 1
ATOM 697 O O . ARG A 1 86 ? 2.912 -3.793 -6.942 1.00 90.62 86 ARG A O 1
ATOM 704 N N . GLU A 1 87 ? 2.405 -2.254 -5.377 1.00 89.62 87 GLU A N 1
ATOM 705 C CA . GLU A 1 87 ? 2.549 -1.080 -6.240 1.00 89.62 87 GLU A CA 1
ATOM 706 C C . GLU A 1 87 ? 4.007 -0.861 -6.641 1.00 89.62 87 GLU A C 1
ATOM 708 O O . GLU A 1 87 ? 4.280 -0.698 -7.827 1.00 89.62 87 GLU A O 1
ATOM 713 N N . GLU A 1 88 ? 4.944 -0.980 -5.699 1.00 90.88 88 GLU A N 1
ATOM 714 C CA . GLU A 1 88 ? 6.387 -0.914 -5.964 1.00 90.88 88 GLU A CA 1
ATOM 715 C C . GLU A 1 88 ? 6.823 -1.981 -6.981 1.00 90.88 88 GLU A C 1
ATOM 717 O O . GLU A 1 88 ? 7.437 -1.661 -7.999 1.00 90.88 88 GLU A O 1
ATOM 722 N N . VAL A 1 89 ? 6.424 -3.242 -6.778 1.00 91.44 89 VAL A N 1
ATOM 723 C CA . VAL A 1 89 ? 6.728 -4.339 -7.717 1.00 91.44 89 VAL A CA 1
ATOM 724 C C . VAL A 1 89 ? 6.100 -4.097 -9.095 1.00 91.44 89 VAL A C 1
ATOM 726 O O . VAL A 1 89 ? 6.691 -4.436 -10.125 1.00 91.44 89 VAL A O 1
ATOM 729 N N . LYS A 1 90 ? 4.893 -3.521 -9.148 1.00 90.81 90 LYS A N 1
ATOM 730 C CA . LYS A 1 90 ? 4.236 -3.182 -10.416 1.00 90.81 90 LYS A CA 1
ATOM 731 C C . LYS A 1 90 ? 4.998 -2.076 -11.148 1.00 90.81 90 LYS A C 1
ATOM 733 O O . LYS A 1 90 ? 5.278 -2.249 -12.334 1.00 90.81 90 LYS A O 1
ATOM 738 N N . ALA A 1 91 ? 5.360 -1.003 -10.448 1.00 89.38 91 ALA A N 1
ATOM 739 C CA . ALA A 1 91 ? 6.131 0.106 -11.000 1.00 89.38 91 ALA A CA 1
ATOM 740 C C . ALA A 1 91 ? 7.493 -0.371 -11.522 1.00 89.38 91 ALA A C 1
ATOM 742 O O . ALA A 1 91 ? 7.880 -0.041 -12.641 1.00 89.38 91 ALA A O 1
ATOM 743 N N . GLU A 1 92 ? 8.182 -1.236 -10.774 1.00 91.75 92 GLU A N 1
ATOM 744 C CA . GLU A 1 92 ? 9.443 -1.834 -11.214 1.00 91.75 92 GLU A CA 1
ATOM 745 C C . GLU A 1 92 ? 9.262 -2.672 -12.489 1.00 91.75 92 GLU A C 1
ATOM 747 O O . GLU A 1 92 ? 10.045 -2.575 -13.437 1.00 91.75 92 GLU A O 1
ATOM 752 N N . LYS A 1 93 ? 8.202 -3.484 -12.554 1.00 93.38 93 LYS A N 1
ATOM 753 C CA . LYS A 1 93 ? 7.897 -4.286 -13.745 1.00 93.38 93 LYS A CA 1
ATOM 754 C C . LYS A 1 93 ? 7.591 -3.411 -14.961 1.00 93.38 93 LYS A C 1
ATOM 756 O O . LYS A 1 93 ? 7.979 -3.767 -16.073 1.00 93.38 93 LYS A O 1
ATOM 761 N N . GLU A 1 94 ? 6.887 -2.301 -14.775 1.00 93.44 94 GLU A N 1
ATOM 762 C CA . GLU A 1 94 ? 6.607 -1.332 -15.839 1.00 93.44 94 GLU A CA 1
ATOM 763 C C . GLU A 1 94 ? 7.882 -0.620 -16.299 1.00 93.44 94 GLU A C 1
ATOM 765 O O . GLU A 1 94 ? 8.130 -0.549 -17.504 1.00 93.44 94 GLU A O 1
ATOM 770 N N . LEU A 1 95 ? 8.751 -0.222 -15.367 1.00 93.94 95 LEU A N 1
ATOM 771 C CA . LEU A 1 95 ? 10.056 0.360 -15.675 1.00 93.94 95 LEU A CA 1
ATOM 772 C C . LEU A 1 95 ? 10.933 -0.606 -16.483 1.00 93.94 95 LEU A C 1
ATOM 774 O O . LEU A 1 95 ? 11.499 -0.222 -17.506 1.00 93.94 95 LEU A O 1
ATOM 778 N N . ARG A 1 96 ? 10.993 -1.886 -16.091 1.00 93.81 96 ARG A N 1
ATOM 779 C CA . ARG A 1 96 ? 11.734 -2.918 -16.839 1.00 93.81 96 ARG A CA 1
ATOM 780 C C . ARG A 1 96 ? 11.191 -3.112 -18.253 1.00 93.81 96 ARG A C 1
ATOM 782 O O . ARG A 1 96 ? 11.968 -3.263 -19.193 1.00 93.81 96 ARG A O 1
ATOM 789 N N . LYS A 1 97 ? 9.867 -3.089 -18.431 1.00 94.69 97 LYS A N 1
ATOM 790 C CA . LYS A 1 97 ? 9.251 -3.161 -19.766 1.00 94.69 97 LYS A CA 1
ATOM 791 C C . LYS A 1 97 ? 9.618 -1.952 -20.624 1.00 94.69 97 LYS A C 1
ATOM 793 O O . LYS A 1 97 ? 9.933 -2.129 -21.798 1.00 94.69 97 LYS A O 1
ATOM 798 N N . ALA A 1 98 ? 9.595 -0.750 -20.049 1.00 95.25 98 ALA A N 1
ATOM 799 C CA . ALA A 1 98 ? 9.993 0.467 -20.748 1.00 95.25 98 ALA A CA 1
ATOM 800 C C . ALA A 1 98 ? 11.471 0.412 -21.168 1.00 95.25 98 ALA A C 1
ATOM 802 O O . ALA A 1 98 ? 11.784 0.685 -22.325 1.00 95.25 98 ALA A O 1
ATOM 803 N N . ALA A 1 99 ? 12.359 -0.033 -20.275 1.00 95.31 99 ALA A N 1
ATOM 804 C CA . ALA A 1 99 ? 13.779 -0.211 -20.576 1.00 95.31 99 ALA A CA 1
ATOM 805 C C . ALA A 1 99 ? 14.011 -1.208 -21.724 1.00 95.31 99 ALA A C 1
ATOM 807 O O . ALA A 1 99 ? 14.754 -0.910 -22.656 1.00 95.31 99 ALA A O 1
ATOM 808 N N . HIS A 1 100 ? 13.320 -2.354 -21.715 1.00 95.25 100 HIS A N 1
ATOM 809 C CA . HIS A 1 100 ? 13.388 -3.318 -22.818 1.00 95.25 100 HIS A CA 1
ATOM 810 C C . HIS A 1 100 ? 12.918 -2.732 -24.152 1.00 95.25 100 HIS A C 1
ATOM 812 O O . HIS A 1 100 ? 13.521 -3.005 -25.188 1.00 95.25 100 HIS A O 1
ATOM 818 N N . LEU A 1 101 ? 11.857 -1.922 -24.143 1.00 95.50 101 LEU A N 1
ATOM 819 C CA . LEU A 1 101 ? 11.366 -1.277 -25.358 1.00 95.50 101 LEU A CA 1
ATOM 820 C C . LEU A 1 101 ? 12.386 -0.277 -25.920 1.00 95.50 101 LEU A C 1
ATOM 822 O O . LEU A 1 101 ? 12.582 -0.229 -27.133 1.00 95.50 101 LEU A O 1
ATOM 826 N N . VAL A 1 102 ? 13.038 0.500 -25.052 1.00 95.19 102 VAL A N 1
ATOM 827 C CA . VAL A 1 102 ? 14.101 1.436 -25.448 1.00 95.19 102 VAL A CA 1
ATOM 828 C C . VAL A 1 102 ? 15.295 0.683 -26.028 1.00 95.19 102 VAL A C 1
ATOM 830 O O . VAL A 1 102 ? 15.765 1.049 -27.102 1.00 95.19 102 VAL A O 1
ATOM 833 N N . ALA A 1 103 ? 15.739 -0.395 -25.375 1.00 95.69 103 ALA A N 1
ATOM 834 C CA . ALA A 1 103 ? 16.840 -1.218 -25.870 1.00 95.69 103 ALA A CA 1
ATOM 835 C C . ALA A 1 103 ? 16.547 -1.774 -27.272 1.00 95.69 103 ALA A C 1
ATOM 837 O O . ALA A 1 103 ? 17.380 -1.648 -28.164 1.00 95.69 103 ALA A O 1
ATOM 838 N N . ARG A 1 104 ? 15.329 -2.287 -27.499 1.00 95.25 104 ARG A N 1
ATOM 839 C CA . ARG A 1 104 ? 14.925 -2.808 -28.812 1.00 95.25 104 ARG A CA 1
ATOM 840 C C . ARG A 1 104 ? 14.938 -1.732 -29.900 1.00 95.25 104 ARG A C 1
ATOM 842 O O . ARG A 1 104 ? 15.452 -1.972 -30.984 1.00 95.25 104 ARG A O 1
ATOM 849 N N . LYS A 1 105 ? 14.410 -0.539 -29.607 1.00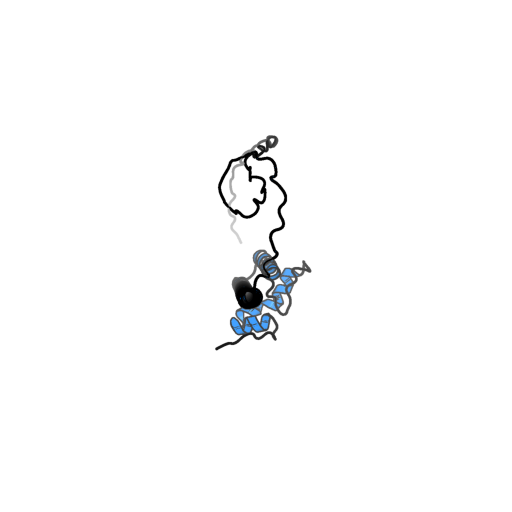 95.69 105 LYS A N 1
ATOM 850 C CA . LYS A 1 105 ? 14.434 0.589 -30.555 1.00 95.69 105 LYS A CA 1
ATOM 851 C C . LYS A 1 105 ? 15.860 1.022 -30.893 1.00 95.69 105 LYS A C 1
ATOM 853 O O . LYS A 1 105 ? 16.144 1.330 -32.043 1.00 95.69 105 LYS A O 1
ATOM 858 N N . LEU A 1 106 ? 16.751 1.027 -29.903 1.00 95.69 106 LEU A N 1
ATOM 859 C CA . LEU A 1 106 ? 18.152 1.374 -30.114 1.00 95.69 106 LEU A CA 1
ATOM 860 C C . LEU A 1 106 ? 18.873 0.322 -30.970 1.00 95.69 106 LEU A C 1
ATOM 862 O O . LEU A 1 106 ? 19.662 0.680 -31.838 1.00 95.69 106 LEU A O 1
ATOM 866 N N . GLU A 1 107 ? 18.596 -0.967 -30.760 1.00 95.56 107 GLU A N 1
ATOM 867 C CA . GLU A 1 107 ? 19.129 -2.046 -31.602 1.00 95.56 107 GLU A CA 1
ATOM 868 C C . GLU A 1 107 ? 18.654 -1.932 -33.055 1.00 95.56 107 GLU A C 1
ATOM 870 O O . GLU A 1 107 ? 19.469 -2.067 -33.971 1.00 95.56 107 GLU A O 1
ATOM 875 N N . GLU A 1 108 ? 17.365 -1.645 -33.266 1.00 95.62 108 GLU A N 1
ATOM 876 C CA . GLU A 1 108 ? 16.788 -1.379 -34.590 1.00 95.62 108 GLU A CA 1
ATOM 877 C C . GLU A 1 108 ? 17.493 -0.184 -35.261 1.00 95.62 108 GLU A C 1
ATOM 879 O O . GLU A 1 108 ? 17.995 -0.322 -36.376 1.00 95.62 108 GLU A O 1
ATOM 884 N N . GLU A 1 109 ? 17.665 0.939 -34.555 1.00 95.00 109 GLU A N 1
ATOM 885 C CA . GLU A 1 109 ? 18.345 2.127 -35.092 1.00 95.00 109 GLU A CA 1
ATOM 886 C C . GLU A 1 109 ? 19.831 1.869 -35.410 1.00 95.00 109 GLU A C 1
ATOM 888 O O . GLU A 1 109 ? 20.345 2.298 -36.446 1.00 95.00 109 GLU A O 1
ATOM 893 N N . ILE A 1 110 ? 20.548 1.137 -34.548 1.00 94.94 110 ILE A N 1
ATOM 894 C CA . ILE A 1 110 ? 21.947 0.754 -34.801 1.00 94.94 110 ILE A CA 1
ATOM 895 C C . ILE A 1 110 ? 22.037 -0.130 -36.046 1.00 94.94 110 ILE A C 1
ATOM 897 O O . ILE A 1 110 ? 22.960 0.037 -36.848 1.00 94.94 110 ILE A O 1
ATOM 901 N N . LYS A 1 111 ? 21.109 -1.077 -36.207 1.00 95.44 111 LYS A N 1
ATOM 902 C CA . LYS A 1 111 ? 21.062 -1.961 -37.372 1.00 95.44 111 LYS A CA 1
ATOM 903 C C . LYS A 1 111 ? 20.825 -1.160 -38.651 1.00 95.44 111 LYS A C 1
ATOM 905 O O . LYS A 1 111 ? 21.610 -1.294 -39.587 1.00 95.44 111 LYS A O 1
ATOM 910 N N . GLU A 1 112 ? 19.833 -0.275 -38.659 1.00 93.69 112 GLU A N 1
ATOM 911 C CA . GLU A 1 112 ? 19.534 0.599 -39.800 1.00 93.69 112 GLU A CA 1
ATOM 912 C C . GLU A 1 112 ? 20.726 1.490 -40.170 1.00 93.69 112 GLU A C 1
ATOM 914 O O . GLU A 1 112 ? 21.099 1.579 -41.341 1.00 93.69 112 GLU A O 1
ATOM 919 N N . ARG A 1 113 ? 21.399 2.090 -39.179 1.00 91.69 113 ARG A N 1
ATOM 920 C CA . ARG A 1 113 ? 22.608 2.899 -39.414 1.00 91.69 113 ARG A CA 1
ATOM 921 C C . ARG A 1 113 ? 23.760 2.077 -39.994 1.00 91.69 113 ARG A C 1
ATOM 923 O O . ARG A 1 113 ? 24.481 2.576 -40.857 1.00 91.69 113 ARG A O 1
ATOM 930 N N . LYS A 1 114 ? 23.952 0.833 -39.541 1.00 92.94 114 LYS A N 1
ATOM 931 C CA . LYS A 1 114 ? 24.975 -0.072 -40.097 1.00 92.94 114 LYS A CA 1
ATOM 932 C C . LYS A 1 114 ? 24.668 -0.440 -41.546 1.00 92.94 114 LYS A C 1
ATOM 934 O O . LYS A 1 114 ? 25.568 -0.375 -42.378 1.00 92.94 114 LYS A O 1
ATOM 939 N N . GLU A 1 115 ? 23.415 -0.770 -41.853 1.00 90.88 115 GLU A N 1
ATOM 940 C CA . GLU A 1 115 ? 22.976 -1.070 -43.221 1.00 90.88 115 GLU A CA 1
ATOM 941 C C . GLU A 1 115 ? 23.120 0.149 -44.145 1.00 90.88 115 GLU A C 1
ATOM 943 O O . GLU A 1 115 ? 23.608 0.014 -45.267 1.00 90.88 115 GLU A O 1
ATOM 948 N N . ALA A 1 116 ? 22.763 1.349 -43.675 1.00 87.19 116 ALA A N 1
ATOM 949 C CA . ALA A 1 116 ? 22.940 2.592 -44.427 1.00 87.19 116 ALA A CA 1
ATOM 950 C C . ALA A 1 116 ? 24.420 2.879 -44.721 1.00 87.19 116 ALA A C 1
ATOM 952 O O . ALA A 1 116 ? 24.773 3.201 -45.856 1.00 87.19 116 ALA A O 1
ATOM 953 N N . LYS A 1 117 ? 25.298 2.695 -43.726 1.00 86.75 117 LYS A N 1
ATOM 954 C CA . LYS A 1 117 ? 26.744 2.868 -43.900 1.00 86.75 117 LYS A CA 1
ATOM 955 C C . LYS A 1 117 ? 27.321 1.868 -44.906 1.00 86.75 117 LYS A C 1
ATOM 957 O O . LYS A 1 117 ? 28.092 2.257 -45.776 1.00 86.75 117 LYS A O 1
ATOM 962 N N . GLN A 1 118 ? 26.908 0.602 -44.830 1.00 82.69 118 GLN A N 1
ATOM 963 C CA . GLN A 1 118 ? 27.348 -0.432 -45.767 1.00 82.69 118 GLN A CA 1
ATOM 964 C C . GLN A 1 118 ? 26.900 -0.130 -47.207 1.00 82.69 118 GLN A C 1
ATOM 966 O O . GLN A 1 118 ? 27.691 -0.282 -48.137 1.00 82.69 118 GLN A O 1
ATOM 971 N N . LYS A 1 119 ? 25.660 0.343 -47.398 1.00 79.25 119 LYS A N 1
ATOM 972 C CA . LYS A 1 119 ? 25.167 0.787 -48.713 1.00 79.25 119 LYS A CA 1
ATOM 973 C C . LYS A 1 119 ? 25.997 1.948 -49.261 1.00 79.25 119 LYS A C 1
ATOM 975 O O . LYS A 1 119 ? 26.437 1.887 -50.407 1.00 79.25 119 LYS A O 1
ATOM 980 N N . GLN A 1 120 ? 26.301 2.942 -48.428 1.00 73.88 120 GLN A N 1
ATOM 981 C CA . GLN A 1 120 ? 27.131 4.081 -48.819 1.00 73.88 120 GLN A CA 1
ATOM 982 C C . GLN A 1 120 ? 28.552 3.648 -49.230 1.00 73.88 120 GLN A C 1
ATOM 984 O O . GLN A 1 120 ? 29.060 4.089 -50.260 1.00 73.88 120 GLN A O 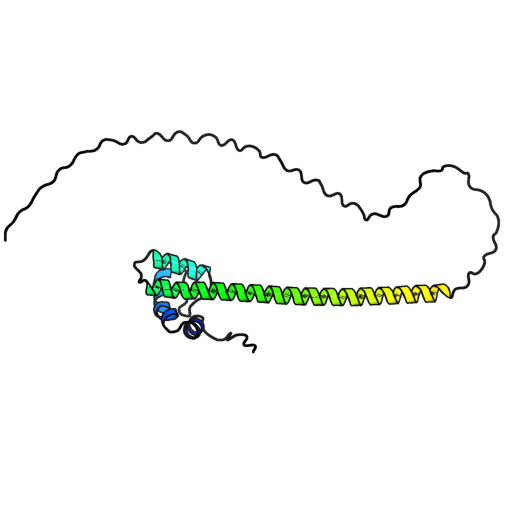1
ATOM 989 N N . GLU A 1 121 ? 29.181 2.731 -48.490 1.00 71.50 121 GLU A N 1
ATOM 990 C CA . GLU A 1 121 ? 30.501 2.177 -48.835 1.00 71.50 121 GLU A CA 1
ATOM 991 C C . GLU A 1 121 ? 30.472 1.400 -50.170 1.00 71.50 121 GLU A C 1
ATOM 993 O O . GLU A 1 121 ? 31.408 1.507 -50.970 1.00 71.50 121 GLU A O 1
ATOM 998 N N . SER A 1 122 ? 29.379 0.685 -50.464 1.00 68.44 122 SER A N 1
ATOM 999 C CA . SER A 1 122 ? 29.194 -0.025 -51.741 1.00 68.44 122 SER A CA 1
ATOM 1000 C C . SER A 1 122 ? 28.899 0.888 -52.940 1.00 68.44 122 SER A C 1
ATOM 1002 O O . SER A 1 122 ? 29.304 0.578 -54.057 1.00 68.44 122 SER A O 1
ATOM 1004 N N . GLU A 1 123 ? 28.252 2.036 -52.731 1.00 60.81 123 GLU A N 1
ATOM 1005 C CA . GLU A 1 123 ? 28.008 3.027 -53.791 1.00 60.81 123 GLU A CA 1
ATOM 1006 C C . GLU A 1 123 ? 29.272 3.845 -54.106 1.00 60.81 123 GLU A C 1
ATOM 1008 O O . GLU A 1 123 ? 29.555 4.144 -55.267 1.00 60.81 123 GLU A O 1
ATOM 1013 N N . THR A 1 124 ? 30.089 4.149 -53.092 1.00 57.50 124 THR A N 1
ATOM 1014 C CA . THR A 1 124 ? 31.330 4.931 -53.262 1.00 57.50 124 THR A CA 1
ATOM 1015 C C . THR A 1 124 ? 32.441 4.127 -53.953 1.00 57.50 124 THR A C 1
ATOM 1017 O O . THR A 1 124 ? 33.292 4.689 -54.639 1.00 57.50 124 THR A O 1
ATOM 1020 N N . SER A 1 125 ? 32.422 2.796 -53.835 1.00 56.56 125 SER A N 1
ATOM 1021 C CA . SER A 1 125 ? 33.396 1.896 -54.476 1.00 56.56 125 SER A CA 1
ATOM 1022 C C . SER A 1 125 ? 33.145 1.661 -55.977 1.00 56.56 125 SER A C 1
ATOM 1024 O O . SER A 1 125 ? 33.983 1.061 -56.648 1.00 56.56 125 SER A O 1
ATOM 1026 N N . GLY A 1 126 ? 32.044 2.188 -56.530 1.00 52.38 126 GLY A N 1
ATOM 1027 C CA . GLY A 1 126 ? 31.758 2.208 -57.970 1.00 52.38 126 GLY A CA 1
ATOM 1028 C C . GLY A 1 126 ? 32.317 3.421 -58.732 1.00 52.38 126 GLY A C 1
ATOM 1029 O O . GLY A 1 126 ? 32.227 3.456 -59.960 1.00 52.38 126 GLY A O 1
ATOM 1030 N N . GLN A 1 127 ? 32.902 4.420 -58.057 1.00 51.22 127 GLN A N 1
ATOM 1031 C CA . GLN A 1 127 ? 33.541 5.558 -58.728 1.00 51.22 127 GLN A CA 1
ATOM 1032 C C . GLN A 1 127 ? 35.000 5.239 -59.072 1.00 51.22 127 GLN A C 1
ATOM 1034 O O . GLN A 1 127 ? 35.889 5.241 -58.224 1.00 51.22 127 GLN A O 1
ATOM 1039 N N . CYS A 1 128 ? 35.241 4.977 -60.358 1.00 46.38 128 CYS A N 1
ATOM 1040 C CA . CYS A 1 128 ? 36.577 4.875 -60.936 1.00 46.38 128 CYS A CA 1
ATOM 1041 C C . CYS A 1 128 ? 37.365 6.168 -60.641 1.00 46.38 128 CYS A C 1
ATOM 1043 O O . CYS A 1 128 ? 36.857 7.255 -60.939 1.00 46.38 128 CYS A O 1
ATOM 1045 N N . PRO A 1 129 ? 38.585 6.103 -60.077 1.00 50.78 129 PRO A N 1
ATOM 1046 C CA . PRO A 1 129 ? 39.378 7.299 -59.851 1.00 50.78 129 PRO A CA 1
ATOM 1047 C C . PRO A 1 129 ? 39.776 7.870 -61.212 1.00 50.78 129 PRO A C 1
ATOM 1049 O O . PRO A 1 129 ? 40.610 7.308 -61.924 1.00 50.78 129 PRO A O 1
ATOM 1052 N N . VAL A 1 130 ? 39.174 8.998 -61.588 1.00 51.56 130 VAL A N 1
ATOM 1053 C CA . VAL A 1 130 ? 39.658 9.802 -62.709 1.00 51.56 130 VAL A CA 1
ATOM 1054 C C . VAL A 1 130 ? 41.062 10.258 -62.330 1.00 51.56 130 VAL A C 1
ATOM 1056 O O . VAL A 1 130 ? 41.242 11.126 -61.479 1.00 51.56 130 VAL A O 1
ATOM 1059 N N . ARG A 1 131 ? 42.067 9.613 -62.933 1.00 47.62 131 ARG A N 1
ATOM 1060 C CA . ARG A 1 131 ? 43.472 10.016 -62.872 1.00 47.62 131 ARG A CA 1
ATOM 1061 C C . ARG A 1 131 ? 43.562 11.471 -63.325 1.00 47.62 131 ARG A C 1
ATOM 1063 O O . ARG A 1 131 ? 43.485 11.756 -64.518 1.00 47.62 131 ARG A O 1
ATOM 1070 N N . THR A 1 132 ? 43.738 12.390 -62.387 1.00 55.88 132 THR A N 1
ATOM 1071 C CA . THR A 1 132 ? 44.210 13.729 -62.716 1.00 55.88 132 THR A CA 1
ATOM 1072 C C . THR A 1 132 ? 45.694 13.619 -63.081 1.00 55.88 132 THR A C 1
ATOM 1074 O O . THR A 1 132 ? 46.462 12.982 -62.353 1.00 55.88 132 THR A O 1
ATOM 1077 N N . PRO A 1 133 ? 46.130 14.152 -64.236 1.00 43.78 133 PRO A N 1
ATOM 1078 C CA . PRO A 1 133 ? 47.542 14.165 -64.574 1.00 43.78 133 PRO A CA 1
ATOM 1079 C C . PRO A 1 133 ? 48.281 15.051 -63.569 1.00 43.78 133 PRO A C 1
ATOM 1081 O O . PRO A 1 133 ? 47.915 16.200 -63.332 1.00 43.78 133 PRO A O 1
ATOM 1084 N N . SER A 1 134 ? 49.315 14.475 -62.962 1.00 42.62 134 SER A N 1
ATOM 1085 C CA . SER A 1 134 ? 50.181 15.126 -61.987 1.00 42.62 134 SER A CA 1
ATOM 1086 C C . SER A 1 134 ? 50.993 16.226 -62.675 1.00 42.62 134 SER A C 1
ATOM 1088 O O . SER A 1 134 ? 52.050 15.963 -63.244 1.00 42.62 134 SER A O 1
ATOM 1090 N N . THR A 1 135 ? 50.509 17.465 -62.644 1.00 43.53 135 THR A N 1
ATOM 1091 C CA . THR A 1 135 ? 51.328 18.638 -62.959 1.00 43.53 135 THR A CA 1
ATOM 1092 C C . THR A 1 135 ? 52.254 18.936 -61.784 1.00 43.53 135 THR A C 1
ATOM 1094 O O . THR A 1 135 ? 51.797 19.259 -60.689 1.00 43.53 135 THR A O 1
ATOM 1097 N N . LEU A 1 136 ? 53.555 18.777 -62.046 1.00 48.31 136 LEU A N 1
ATOM 1098 C CA . LEU A 1 136 ? 54.695 19.263 -61.267 1.00 48.31 136 LEU A CA 1
ATOM 1099 C C . LEU A 1 136 ? 54.417 20.627 -60.621 1.00 48.31 136 LEU A C 1
ATOM 1101 O O . LEU A 1 136 ? 53.969 21.511 -61.341 1.00 48.31 136 LEU A O 1
ATOM 1105 N N . TYR A 1 137 ? 54.771 20.802 -59.339 1.00 42.34 137 TYR A N 1
ATOM 1106 C CA . TYR A 1 137 ? 55.544 21.937 -58.782 1.00 42.34 137 TYR A CA 1
ATOM 1107 C C . TYR A 1 137 ? 55.769 21.760 -57.252 1.00 42.34 137 TYR A C 1
ATOM 1109 O O . TYR A 1 137 ? 55.172 20.857 -56.669 1.00 42.34 137 TYR A O 1
ATOM 1117 N N . PRO A 1 138 ? 56.726 22.480 -56.624 1.00 49.78 138 PRO A N 1
ATOM 1118 C CA . PRO A 1 138 ? 57.945 21.903 -56.051 1.00 49.78 138 PRO A CA 1
ATOM 1119 C C . PRO A 1 138 ? 57.926 21.746 -54.515 1.00 49.78 138 PRO A C 1
ATOM 1121 O O . PRO A 1 138 ? 57.017 22.204 -53.829 1.00 49.78 138 PRO A O 1
ATOM 1124 N N . GLU A 1 139 ? 58.971 21.087 -54.005 1.00 52.56 139 GLU A N 1
ATOM 1125 C CA . GLU A 1 139 ? 59.232 20.724 -52.605 1.00 52.56 139 GLU A CA 1
ATOM 1126 C C . GLU A 1 139 ? 58.947 21.832 -51.571 1.00 52.56 139 GLU A C 1
ATOM 1128 O O . GLU A 1 139 ? 59.456 22.949 -51.657 1.00 52.56 139 GLU A O 1
ATOM 1133 N N . LEU A 1 140 ? 58.192 21.476 -50.525 1.00 52.66 140 LEU A N 1
ATOM 1134 C CA . LEU A 1 140 ? 58.092 22.245 -49.282 1.00 52.66 140 LEU A CA 1
ATOM 1135 C C . LEU A 1 140 ? 59.291 21.920 -48.372 1.00 52.66 140 LEU A C 1
ATOM 1137 O O . LEU A 1 140 ? 59.689 20.755 -48.291 1.00 52.66 140 LEU A O 1
ATOM 1141 N N . PRO A 1 141 ? 59.863 22.904 -47.649 1.00 47.34 141 PRO A N 1
ATOM 1142 C CA . PRO A 1 141 ? 61.050 22.676 -46.844 1.00 47.34 141 PRO A CA 1
ATOM 1143 C C . PRO A 1 141 ? 60.752 21.749 -45.662 1.00 47.34 141 PRO A C 1
ATOM 1145 O O . PRO A 1 141 ? 59.876 21.984 -44.831 1.00 47.34 141 PRO A O 1
ATOM 1148 N N . SER A 1 142 ? 61.552 20.694 -45.591 1.00 47.16 142 SER A N 1
ATOM 1149 C CA . SER A 1 142 ? 61.639 19.717 -44.514 1.00 47.16 142 SER A CA 1
ATOM 1150 C C . SER A 1 142 ? 62.107 20.330 -43.187 1.00 47.16 142 SER A C 1
ATOM 1152 O O . SER A 1 142 ? 63.162 20.968 -43.159 1.00 47.16 142 SER A O 1
ATOM 1154 N N . LYS A 1 143 ? 61.366 20.047 -42.105 1.00 50.72 143 LYS A N 1
ATOM 1155 C CA . LYS A 1 143 ? 61.754 19.830 -40.682 1.00 50.72 143 LYS A CA 1
ATOM 1156 C C . LYS A 1 143 ? 60.430 19.862 -39.887 1.00 50.72 143 LYS A C 1
ATOM 1158 O O . LYS A 1 143 ? 59.649 20.776 -40.082 1.00 50.72 143 LYS A O 1
ATOM 1163 N N . GLN A 1 144 ? 60.046 18.900 -39.050 1.00 42.34 144 GLN A N 1
ATOM 1164 C CA . GLN A 1 144 ? 60.807 18.218 -38.007 1.00 42.34 144 GLN A CA 1
ATOM 1165 C C . GLN A 1 144 ? 60.054 16.933 -37.595 1.00 42.34 144 GLN A C 1
ATOM 1167 O O . GLN A 1 144 ? 58.829 16.921 -37.518 1.00 42.34 144 GLN A O 1
ATOM 1172 N N . ARG A 1 145 ? 60.798 15.842 -37.380 1.00 42.22 145 ARG A N 1
ATOM 1173 C CA . ARG A 1 145 ? 60.302 14.529 -36.934 1.00 42.22 145 ARG A CA 1
ATOM 1174 C C . ARG A 1 145 ? 59.991 14.493 -35.430 1.00 42.22 145 ARG A C 1
ATOM 1176 O O . ARG A 1 145 ? 60.616 15.225 -34.667 1.00 42.22 145 ARG A O 1
ATOM 1183 N N . ALA A 1 146 ? 59.198 13.469 -35.090 1.00 38.78 146 ALA A N 1
ATOM 1184 C CA . ALA A 1 146 ? 58.976 12.806 -33.796 1.00 38.78 146 ALA A CA 1
ATOM 1185 C C . ALA A 1 146 ? 57.851 13.430 -32.944 1.00 38.78 146 ALA A C 1
ATOM 1187 O O . ALA A 1 146 ? 57.877 14.619 -32.665 1.00 38.78 146 ALA A O 1
ATOM 1188 N N . ASN A 1 147 ? 56.821 12.700 -32.512 1.00 43.34 147 ASN A N 1
ATOM 1189 C CA . ASN A 1 147 ? 56.790 11.294 -32.108 1.00 43.34 147 ASN A CA 1
ATOM 1190 C C . ASN A 1 147 ? 55.515 10.561 -32.546 1.00 43.34 147 ASN A C 1
ATOM 1192 O O . ASN A 1 147 ? 54.463 11.165 -32.750 1.00 43.34 147 ASN A O 1
ATOM 1196 N N . ASP A 1 148 ? 55.691 9.250 -32.657 1.00 46.25 148 ASP A N 1
ATOM 1197 C CA . ASP A 1 148 ? 54.709 8.211 -32.919 1.00 46.25 148 ASP A CA 1
ATOM 1198 C C . ASP A 1 148 ? 53.616 8.079 -31.838 1.00 46.25 148 ASP A C 1
ATOM 1200 O O . ASP A 1 148 ? 53.723 8.607 -30.734 1.00 46.25 148 ASP A O 1
ATOM 1204 N N . GLU A 1 149 ? 52.617 7.270 -32.208 1.00 46.28 149 GLU A N 1
ATOM 1205 C CA . GLU A 1 149 ? 51.598 6.598 -31.386 1.00 46.28 149 GLU A CA 1
ATOM 1206 C C . GLU A 1 149 ? 50.398 7.452 -30.941 1.00 46.28 149 GLU A C 1
ATOM 1208 O O . GLU A 1 149 ? 50.439 8.276 -30.037 1.00 46.28 149 GLU A O 1
ATOM 1213 N N . LEU A 1 150 ? 49.265 7.353 -31.647 1.00 49.19 150 LEU A N 1
ATOM 1214 C CA . LEU A 1 150 ? 48.245 6.319 -31.406 1.00 49.19 150 LEU A CA 1
ATOM 1215 C C . LEU A 1 150 ? 47.959 6.140 -29.913 1.00 49.19 150 LEU A C 1
ATOM 1217 O O . LEU A 1 150 ? 48.606 5.345 -29.252 1.00 49.19 150 LEU A O 1
ATOM 1221 N N . LEU A 1 151 ? 46.913 6.807 -29.428 1.00 43.47 151 LEU A N 1
ATOM 1222 C CA . LEU A 1 151 ? 45.825 6.161 -28.694 1.00 43.47 151 LEU A CA 1
ATOM 1223 C C . LEU A 1 151 ? 44.662 7.152 -28.594 1.00 43.47 151 LEU A C 1
ATOM 1225 O O . LEU A 1 151 ? 44.648 8.091 -27.802 1.00 43.47 151 LEU A O 1
ATOM 1229 N N . LEU A 1 152 ? 43.674 6.915 -29.455 1.00 51.69 152 LEU A N 1
ATOM 1230 C CA . LEU A 1 152 ? 42.312 7.405 -29.309 1.00 51.69 152 LEU A CA 1
ATOM 1231 C C . LEU A 1 152 ? 41.757 6.933 -27.956 1.00 51.69 152 LEU A C 1
ATOM 1233 O O . LEU A 1 152 ? 41.295 5.801 -27.830 1.00 51.69 152 LEU A O 1
ATOM 1237 N N . GLY A 1 153 ? 41.796 7.806 -26.954 1.00 47.53 153 GLY A N 1
ATOM 1238 C CA . GLY A 1 153 ? 40.931 7.745 -25.779 1.00 47.53 153 GLY A CA 1
ATOM 1239 C C . GLY A 1 153 ? 39.819 8.795 -25.906 1.00 47.53 153 GLY A C 1
ATOM 1240 O O . GLY A 1 153 ? 40.069 9.865 -26.467 1.00 47.53 153 GLY A O 1
ATOM 1241 N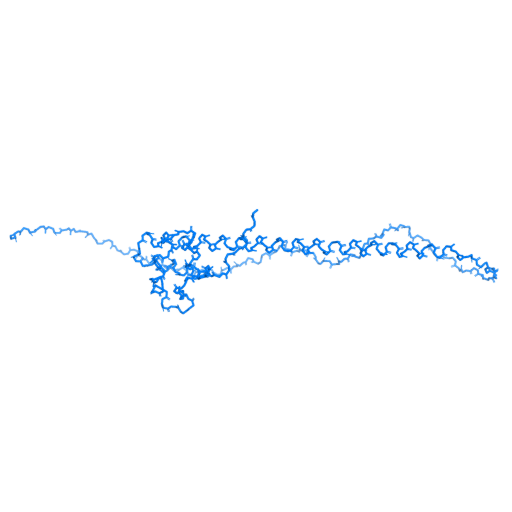 N . PRO A 1 154 ? 38.586 8.526 -25.435 1.00 55.94 154 PRO A N 1
ATOM 1242 C CA . PRO A 1 154 ? 37.525 9.533 -25.406 1.00 55.94 154 PRO A CA 1
ATOM 1243 C C . PRO A 1 154 ? 37.939 10.729 -24.527 1.00 55.94 154 PRO A C 1
ATOM 1245 O O . PRO A 1 154 ? 38.812 10.578 -23.668 1.00 55.94 154 PRO A O 1
ATOM 1248 N N . PRO A 1 155 ? 37.337 11.920 -24.724 1.00 55.00 155 PRO A N 1
ATOM 1249 C CA . PRO A 1 155 ? 37.738 13.128 -24.013 1.00 55.00 155 PRO A CA 1
ATOM 1250 C C . PRO A 1 155 ? 37.670 12.896 -22.503 1.00 55.00 155 PRO A C 1
ATOM 1252 O O . PRO A 1 155 ? 36.622 12.538 -21.964 1.00 55.00 155 PRO A O 1
ATOM 1255 N N . ILE A 1 156 ? 38.803 13.095 -21.829 1.00 50.00 156 ILE A N 1
ATOM 1256 C CA . ILE A 1 156 ? 38.887 13.100 -20.372 1.00 50.00 156 ILE A CA 1
ATOM 1257 C C . ILE A 1 156 ? 37.975 14.229 -19.889 1.00 50.00 156 ILE A C 1
ATOM 1259 O O . ILE A 1 156 ? 38.310 15.408 -19.997 1.00 50.00 156 ILE A O 1
ATOM 1263 N N . ILE A 1 157 ? 36.797 13.871 -19.378 1.00 50.91 157 ILE A N 1
ATOM 1264 C CA . ILE A 1 157 ? 36.005 14.771 -18.548 1.00 50.91 157 ILE A CA 1
ATOM 1265 C C . ILE A 1 157 ? 36.877 15.054 -17.330 1.00 50.91 157 ILE A C 1
ATOM 1267 O O . ILE A 1 157 ? 37.173 14.149 -16.550 1.00 50.91 157 ILE A O 1
ATOM 1271 N N . TYR A 1 158 ? 37.306 16.304 -17.182 1.00 47.72 158 TYR A N 1
ATOM 1272 C CA . TYR A 1 158 ? 37.950 16.784 -15.967 1.00 47.72 158 TYR A CA 1
ATOM 1273 C C . TYR A 1 158 ? 36.903 16.744 -14.843 1.00 47.72 158 TYR A C 1
ATOM 1275 O O . TYR A 1 158 ? 36.193 17.716 -14.590 1.00 47.72 158 TYR A O 1
ATOM 1283 N N . MET A 1 159 ? 36.737 15.585 -14.203 1.00 53.91 159 MET A N 1
ATOM 1284 C CA . MET A 1 159 ? 36.050 15.513 -12.921 1.00 53.91 159 MET A CA 1
ATOM 1285 C C . MET A 1 159 ? 37.004 16.072 -11.862 1.00 53.91 159 MET A C 1
ATOM 1287 O O . MET A 1 159 ? 38.133 15.586 -11.757 1.00 53.91 159 MET A O 1
ATOM 1291 N N . PRO A 1 160 ? 36.596 17.078 -11.072 1.00 51.56 160 PRO A N 1
ATOM 1292 C CA . PRO A 1 160 ? 37.376 17.466 -9.912 1.00 51.56 160 PRO A CA 1
ATOM 1293 C C . PRO A 1 160 ? 37.463 16.273 -8.940 1.00 51.56 160 PRO A C 1
ATOM 1295 O O . PRO A 1 160 ? 36.482 15.541 -8.773 1.00 51.56 160 PRO A O 1
ATOM 1298 N N . PRO A 1 161 ? 38.629 16.042 -8.317 1.00 47.53 161 PRO A N 1
ATOM 1299 C CA . PRO A 1 161 ? 38.843 14.906 -7.427 1.00 47.53 161 PRO A CA 1
ATOM 1300 C C . PRO A 1 161 ? 37.929 14.974 -6.191 1.00 47.53 161 PRO A C 1
ATOM 1302 O O . PRO A 1 161 ? 37.698 16.065 -5.659 1.00 47.53 161 PRO A O 1
ATOM 1305 N N . PRO A 1 162 ? 37.447 13.828 -5.671 1.00 47.78 162 PRO A N 1
ATOM 1306 C CA . PRO A 1 162 ? 36.732 13.782 -4.409 1.00 47.78 162 PRO A CA 1
ATOM 1307 C C . PRO A 1 162 ? 37.753 13.849 -3.271 1.00 47.78 162 PRO A C 1
ATOM 1309 O O . PRO A 1 162 ? 38.191 12.829 -2.746 1.00 47.78 162 PRO A O 1
ATOM 1312 N N . TYR A 1 163 ? 38.141 15.057 -2.873 1.00 47.41 163 TYR A N 1
ATOM 1313 C CA . TYR A 1 163 ? 38.786 15.259 -1.579 1.00 47.41 163 TYR A CA 1
ATOM 1314 C C . TYR A 1 163 ? 37.712 15.546 -0.529 1.00 47.41 163 TYR A C 1
ATOM 1316 O O . TYR A 1 163 ? 37.346 16.687 -0.268 1.00 47.41 163 TYR A O 1
ATOM 1324 N N . ALA A 1 164 ? 37.229 14.487 0.111 1.00 50.28 164 ALA A N 1
ATOM 1325 C CA . ALA A 1 164 ? 37.123 14.513 1.565 1.00 50.28 164 ALA A CA 1
ATOM 1326 C C . ALA A 1 164 ? 38.379 13.781 2.069 1.00 50.28 164 ALA A C 1
ATOM 1328 O O . ALA A 1 164 ? 38.701 12.732 1.509 1.00 50.28 164 ALA A O 1
ATOM 1329 N N . PRO A 1 165 ? 39.116 14.303 3.065 1.00 48.00 165 PRO A N 1
ATOM 1330 C CA . PRO A 1 165 ? 38.513 14.562 4.366 1.00 48.00 165 PRO A CA 1
ATOM 1331 C C . PRO A 1 165 ? 39.087 15.793 5.083 1.00 48.00 165 PRO A C 1
ATOM 1333 O O . PRO A 1 165 ? 40.292 15.931 5.254 1.00 48.00 165 PRO A O 1
ATOM 1336 N N . SER A 1 166 ? 38.228 16.646 5.624 1.00 48.25 166 SER A N 1
ATOM 1337 C CA . SER A 1 166 ? 38.546 17.393 6.844 1.00 48.25 166 SER A CA 1
ATOM 1338 C C . SER A 1 166 ? 37.233 17.835 7.453 1.00 48.25 166 SER A C 1
ATOM 1340 O O . SER A 1 166 ? 36.616 18.803 7.020 1.00 48.25 166 SER A O 1
ATOM 1342 N N . GLN A 1 167 ? 36.781 17.068 8.441 1.00 55.56 167 GLN A N 1
ATOM 1343 C CA . GLN A 1 167 ? 35.833 17.587 9.407 1.00 55.56 167 GLN A CA 1
ATOM 1344 C C . GLN A 1 167 ? 36.454 18.845 10.028 1.00 55.56 167 GLN A C 1
ATOM 1346 O O . GLN A 1 167 ? 37.558 18.749 10.569 1.00 55.56 167 GLN A O 1
ATOM 1351 N N . PRO A 1 168 ? 35.792 20.010 10.028 1.00 49.78 168 PRO A N 1
ATOM 1352 C CA . PRO A 1 168 ? 36.009 20.916 11.131 1.00 49.78 168 PRO A CA 1
ATOM 1353 C C . PRO A 1 168 ? 35.451 20.205 12.365 1.00 49.78 168 PRO A C 1
ATOM 1355 O O . PRO A 1 168 ? 34.260 19.905 12.448 1.00 49.78 168 PRO A O 1
ATOM 1358 N N . ILE A 1 169 ? 36.342 19.884 13.301 1.00 48.31 169 ILE A N 1
ATOM 1359 C CA . ILE A 1 169 ? 35.972 19.565 14.675 1.00 48.31 169 ILE A CA 1
ATOM 1360 C C . ILE A 1 169 ? 35.037 20.684 15.126 1.00 48.31 169 ILE A C 1
ATOM 1362 O O . ILE A 1 169 ? 35.451 21.833 15.278 1.00 48.31 169 ILE A O 1
ATOM 1366 N N . VAL A 1 170 ? 33.763 20.349 15.310 1.00 45.34 170 VAL A N 1
ATOM 1367 C CA . VAL A 1 170 ? 32.832 21.194 16.040 1.00 45.34 170 VAL A CA 1
ATOM 1368 C C . VAL A 1 170 ? 33.353 21.217 17.474 1.00 45.34 170 VAL A C 1
ATOM 1370 O O . VAL A 1 170 ? 33.089 20.307 18.258 1.00 45.34 170 VAL A O 1
ATOM 1373 N N . GLN A 1 171 ? 34.141 22.237 17.826 1.00 45.25 171 GLN A N 1
ATOM 1374 C CA . GLN A 1 171 ? 34.240 22.638 19.222 1.00 45.25 171 GLN A CA 1
ATOM 1375 C C . GLN A 1 171 ? 32.860 23.155 19.608 1.00 45.25 171 GLN A C 1
ATOM 1377 O O . GLN A 1 171 ? 32.514 24.312 19.378 1.00 45.25 171 GLN A O 1
ATOM 1382 N N . HIS A 1 172 ? 32.049 22.271 20.177 1.00 51.28 172 HIS A N 1
ATOM 1383 C CA . HIS A 1 172 ? 30.969 22.713 21.032 1.00 51.28 172 HIS A CA 1
ATOM 1384 C C . HIS A 1 172 ? 31.609 23.438 22.223 1.00 51.28 172 HIS A C 1
ATOM 1386 O O . HIS A 1 172 ? 32.417 22.819 22.925 1.00 51.28 172 HIS A O 1
ATOM 1392 N N . PRO A 1 173 ? 31.277 24.711 22.499 1.00 52.53 173 PRO A N 1
ATOM 1393 C CA . PRO A 1 173 ? 31.463 25.221 23.844 1.00 52.53 173 PRO A CA 1
ATOM 1394 C C . PRO A 1 173 ? 30.713 24.288 24.799 1.00 52.53 173 PRO A C 1
ATOM 1396 O O . PRO A 1 173 ? 29.562 23.915 24.554 1.00 52.53 173 PRO A O 1
ATOM 1399 N N . GLN A 1 174 ? 31.418 23.863 25.848 1.00 49.12 174 GLN A N 1
ATOM 1400 C CA . GLN A 1 174 ? 30.883 23.106 26.974 1.00 49.12 174 GLN A CA 1
ATOM 1401 C C . GLN A 1 174 ? 29.488 23.623 27.355 1.00 49.12 174 GLN A C 1
ATOM 1403 O O . GLN A 1 174 ? 29.328 24.836 27.525 1.00 49.12 174 GLN A O 1
ATOM 1408 N N . PRO A 1 175 ? 28.485 22.748 27.556 1.00 58.22 175 PRO A N 1
ATOM 1409 C CA . PRO A 1 175 ? 27.289 23.181 28.253 1.00 58.22 175 PRO A CA 1
ATOM 1410 C C . PRO A 1 175 ? 27.714 23.705 29.636 1.00 58.22 175 PRO A C 1
ATOM 1412 O O . PRO A 1 175 ? 28.566 23.081 30.283 1.00 58.22 175 PRO A O 1
ATOM 1415 N N . PRO A 1 176 ? 27.165 24.840 30.105 1.00 57.16 176 PRO A N 1
ATOM 1416 C CA . PRO A 1 176 ? 27.400 25.281 31.468 1.00 57.16 176 PRO A CA 1
ATOM 1417 C C . PRO A 1 176 ? 27.028 24.136 32.405 1.00 57.16 176 PRO A C 1
ATOM 1419 O O . PRO A 1 176 ? 25.968 23.526 32.246 1.00 57.16 176 PRO A O 1
ATOM 1422 N N . ASN A 1 177 ? 27.928 23.842 33.348 1.00 53.59 177 ASN A N 1
ATOM 1423 C CA . ASN A 1 177 ? 27.691 22.969 34.491 1.00 53.59 177 ASN A CA 1
ATOM 1424 C C . ASN A 1 177 ? 26.338 23.336 35.106 1.00 53.59 177 ASN A C 1
ATOM 1426 O O . ASN A 1 177 ? 26.243 24.262 35.914 1.00 53.59 177 ASN A O 1
ATOM 1430 N N . GLN A 1 178 ? 25.281 22.622 34.720 1.00 50.09 178 GLN A N 1
ATOM 1431 C CA . GLN A 1 178 ? 24.046 22.663 35.468 1.00 50.09 178 GLN A CA 1
ATOM 1432 C C . GLN A 1 178 ? 24.356 21.960 36.775 1.00 50.09 178 GLN A C 1
ATOM 1434 O O . GLN A 1 178 ? 24.649 20.764 36.827 1.00 50.09 178 GLN A O 1
ATOM 1439 N N . ALA A 1 179 ? 24.410 22.789 37.811 1.00 51.84 179 ALA A N 1
ATOM 1440 C CA . ALA A 1 179 ? 24.598 22.402 39.183 1.00 51.84 179 ALA A CA 1
ATOM 1441 C C . ALA A 1 179 ? 23.785 21.139 39.477 1.00 51.84 179 ALA A C 1
ATOM 1443 O O . ALA A 1 179 ? 22.584 21.077 39.209 1.00 51.84 179 ALA A O 1
ATOM 1444 N N . LYS A 1 180 ? 24.459 20.136 40.047 1.00 46.44 180 LYS A N 1
ATOM 1445 C CA . LYS A 1 180 ? 23.804 19.029 40.735 1.00 46.44 180 LYS A CA 1
ATOM 1446 C C . LYS A 1 180 ? 22.822 19.645 41.726 1.00 46.44 180 LYS A C 1
ATOM 1448 O O . LYS A 1 180 ? 23.237 20.170 42.758 1.00 46.44 180 LYS A O 1
ATOM 1453 N N . ALA A 1 181 ? 21.533 19.595 41.404 1.00 46.25 181 ALA A N 1
ATOM 1454 C CA . ALA A 1 181 ? 20.501 19.786 42.399 1.00 46.25 181 ALA A CA 1
ATOM 1455 C C . ALA A 1 181 ? 20.713 18.686 43.441 1.00 46.25 181 ALA A C 1
ATOM 1457 O O . ALA A 1 181 ? 20.624 17.490 43.161 1.00 46.25 181 ALA A O 1
ATOM 1458 N N . VAL A 1 182 ? 21.127 19.135 44.617 1.00 57.00 182 VAL A N 1
ATOM 1459 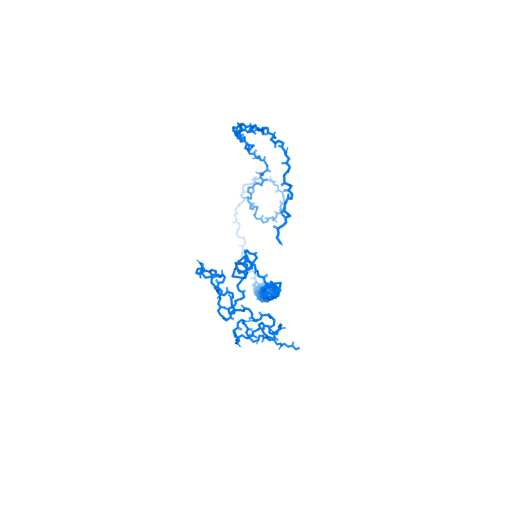C CA . VAL A 1 182 ? 21.353 18.349 45.821 1.00 57.00 182 VAL A CA 1
ATOM 1460 C C . VAL A 1 182 ? 20.136 17.446 46.063 1.00 57.00 182 VAL A C 1
ATOM 1462 O O . VAL A 1 182 ? 19.024 17.968 46.168 1.00 57.00 182 VAL A O 1
ATOM 1465 N N . PRO A 1 183 ? 20.295 16.116 46.200 1.00 51.16 183 PRO A N 1
ATOM 1466 C CA . PRO A 1 183 ? 19.268 15.284 46.807 1.00 51.16 183 PRO A CA 1
ATOM 1467 C C . PRO A 1 183 ? 19.207 15.653 48.293 1.00 51.16 183 PRO A C 1
ATOM 1469 O O . PRO A 1 183 ? 19.981 15.160 49.113 1.00 51.16 183 PRO A O 1
ATOM 1472 N N . GLY A 1 184 ? 18.332 16.602 48.622 1.00 43.12 184 GLY A N 1
ATOM 1473 C CA . GLY A 1 184 ? 17.967 16.911 49.998 1.00 43.12 184 GLY A CA 1
ATOM 1474 C C . GLY A 1 184 ? 17.262 15.717 50.657 1.00 43.12 184 GLY A C 1
ATOM 1475 O O . GLY A 1 184 ? 16.686 14.876 49.965 1.00 43.12 184 GLY A O 1
ATOM 1476 N N . PRO A 1 185 ? 17.357 15.596 51.987 1.00 53.34 185 PRO A N 1
ATOM 1477 C CA . PRO A 1 185 ? 17.401 14.318 52.683 1.00 53.34 185 PRO A CA 1
ATOM 1478 C C . PRO A 1 185 ? 16.065 13.576 52.756 1.00 53.34 185 PRO A C 1
ATOM 1480 O O . PRO A 1 185 ? 14.986 14.152 52.874 1.00 53.34 185 PRO A O 1
ATOM 1483 N N . ARG A 1 186 ? 16.197 12.244 52.781 1.00 52.25 186 ARG A N 1
ATOM 1484 C CA . ARG A 1 186 ? 15.191 11.284 53.241 1.00 52.25 186 ARG A CA 1
ATOM 1485 C C . ARG A 1 186 ? 14.565 11.761 54.554 1.00 52.25 186 ARG A C 1
ATOM 1487 O O . ARG A 1 186 ? 15.270 11.859 55.554 1.00 52.25 186 ARG A O 1
ATOM 1494 N N . SER A 1 187 ? 13.247 11.942 54.564 1.00 45.69 187 SER A N 1
ATOM 1495 C CA . SER A 1 187 ? 12.479 11.814 55.798 1.00 45.69 187 SER A CA 1
ATOM 1496 C C . SER A 1 187 ? 11.911 10.404 55.881 1.00 45.69 187 SER A C 1
ATOM 1498 O O . SER A 1 187 ? 11.252 9.899 54.969 1.00 45.69 187 SER A O 1
ATOM 1500 N N . SER A 1 188 ? 12.286 9.757 56.970 1.00 47.53 188 SER A N 1
ATOM 1501 C CA . SER A 1 188 ? 11.971 8.398 57.361 1.00 47.53 188 SER A CA 1
ATOM 1502 C C . SER A 1 188 ? 10.483 8.230 57.695 1.00 47.53 188 SER A C 1
ATOM 1504 O O . SER A 1 188 ? 9.865 9.081 58.324 1.00 47.53 188 SER A O 1
ATOM 1506 N N . ARG A 1 189 ? 9.938 7.077 57.295 1.00 51.44 189 ARG A N 1
ATOM 1507 C CA . ARG A 1 189 ? 8.696 6.421 57.768 1.00 51.44 189 ARG A CA 1
ATOM 1508 C C . ARG A 1 189 ? 8.513 6.510 59.305 1.00 51.44 189 ARG A C 1
ATOM 1510 O O . ARG A 1 189 ? 9.535 6.601 59.986 1.00 51.44 189 ARG A O 1
ATOM 1517 N N . PRO A 1 190 ? 7.296 6.329 59.884 1.00 59.94 190 PRO A N 1
ATOM 1518 C CA . PRO A 1 190 ? 6.629 5.006 59.905 1.00 59.94 190 PRO A CA 1
ATOM 1519 C C . PRO A 1 190 ? 5.062 5.044 59.931 1.00 59.94 190 PRO A C 1
ATOM 1521 O O . PRO A 1 190 ? 4.478 6.110 59.758 1.00 59.94 190 PRO A O 1
ATOM 1524 N N . PRO A 1 191 ? 4.363 3.885 60.039 1.00 60.00 191 PRO A N 1
ATOM 1525 C CA . PRO A 1 191 ? 2.931 3.725 59.762 1.00 60.00 191 PRO A CA 1
ATOM 1526 C C . PRO A 1 191 ? 2.050 3.806 61.024 1.00 60.00 191 PRO A C 1
ATOM 1528 O O . PRO A 1 191 ? 2.502 3.499 62.124 1.00 60.00 191 PRO A O 1
ATOM 1531 N N . LEU A 1 192 ? 0.757 4.095 60.852 1.00 54.31 192 LEU A N 1
ATOM 1532 C CA . LEU A 1 192 ? -0.294 3.852 61.853 1.00 54.31 192 LEU A CA 1
ATOM 1533 C C . LEU A 1 192 ? -1.432 3.112 61.132 1.00 54.31 192 LEU A C 1
ATOM 1535 O O . LEU A 1 192 ? -1.937 3.604 60.131 1.00 54.31 192 LEU A O 1
ATOM 1539 N N . ARG A 1 193 ? -1.593 1.800 61.340 1.00 50.16 193 ARG A N 1
ATOM 1540 C CA . ARG A 1 193 ? -2.295 1.094 62.434 1.00 50.16 193 ARG A CA 1
ATOM 1541 C C . ARG A 1 193 ? -3.824 1.228 62.400 1.00 50.16 193 ARG A C 1
ATOM 1543 O O . ARG A 1 193 ? -4.382 2.306 62.285 1.00 50.16 193 ARG A O 1
ATOM 1550 N N . SER A 1 194 ? -4.416 0.048 62.538 1.00 47.03 194 SER A N 1
ATOM 1551 C CA . SER A 1 194 ? -5.809 -0.369 62.626 1.00 47.03 194 SER A CA 1
ATOM 1552 C C . SER A 1 194 ? -6.728 0.406 63.576 1.00 47.03 194 SER A C 1
ATOM 1554 O O . SER A 1 194 ? -6.322 0.776 64.673 1.00 47.03 194 SER A O 1
ATOM 1556 N N . SER A 1 195 ? -8.013 0.410 63.215 1.00 49.44 195 SER A N 1
ATOM 1557 C CA . SER A 1 195 ? -9.204 0.351 64.089 1.00 49.44 195 SER A CA 1
ATOM 1558 C C . SER A 1 195 ? -10.348 -0.173 63.195 1.00 49.44 195 SER A C 1
ATOM 1560 O O . SER A 1 195 ? -10.653 0.473 62.201 1.00 49.44 195 SER A O 1
ATOM 1562 N N . LEU A 1 196 ? -10.807 -1.430 63.250 1.00 55.38 196 LEU A N 1
ATOM 1563 C CA . LEU A 1 196 ? -11.629 -2.085 64.282 1.00 55.38 196 LEU A CA 1
ATOM 1564 C C . LEU A 1 196 ? -12.882 -1.271 64.662 1.00 55.38 196 LEU A C 1
ATOM 1566 O O . LEU A 1 196 ? -12.752 -0.149 65.138 1.00 55.38 196 LEU A O 1
ATOM 1570 N N . LEU A 1 197 ? -14.037 -1.944 64.523 1.00 56.75 197 LEU A N 1
ATOM 1571 C CA . LEU A 1 197 ? -15.405 -1.627 64.969 1.00 56.75 197 LEU A CA 1
ATOM 1572 C C . LEU A 1 197 ? -16.273 -0.793 64.009 1.00 56.75 197 LEU A C 1
ATOM 1574 O O . LEU A 1 197 ? -16.170 0.429 63.960 1.00 56.75 197 LEU A O 1
ATOM 1578 N N . TYR A 1 198 ? -17.181 -1.467 63.297 1.00 50.84 198 TYR A N 1
ATOM 1579 C CA . TYR A 1 198 ? -18.592 -1.564 63.700 1.00 50.84 198 TYR A CA 1
ATOM 1580 C C . TYR A 1 198 ? -19.195 -2.872 63.177 1.00 50.84 198 TYR A C 1
ATOM 1582 O O . TYR A 1 198 ? -18.759 -3.310 62.088 1.00 50.84 198 TYR A O 1
#